Protein AF-A0A0S8K141-F1 (afdb_monomer_lite)

Sequence (303 aa):
MNRGFFNLSVWRGSRNHHPYNARVMEGNLSLVWFYTSQRPWNPYYDDPSLKARIEAALIFRCDIQNEDGRFSEYGTERWSLAPTAFATKFIGRALWLLNSDPEIEVLLQERFHQSMDEFQSPAGFFYEKGGPDWEYYLSTHHSDLQVAWHYAEGKEFHDEIIEKTKNWYDWFSYNAVKEPDNLCYYLNRAIETRQRKGFYLKNEAEDPASARWVPKAEFIPLVHAFEPSRQEMKRFQKQKYDAMGKSYPDVAPLQAGIFNAFSPYAFLHEGMEMWLPIEHRERSSNQPATLFEKRRLYSYQKR

pLDDT: mean 78.33, std 14.75, range [32.91, 97.19]

Secondary structure (DSSP, 8-state):
--TT---S-SSS-GGG--TT-TTGGGGHHHHHHHHH---TT-TTTT-HHHHHHHHHHHHHHHHTS-TTS--BSSSTT-B-HHHHHHHHHHHHHHHHHTT--HHHHHHHHHHHHHHHHHSB-TTS-B-BTTB--HHIIIIIIHHHHHHHHHHHTTSTTHHHHHHHHHHHHHHHHTTEEE-TTSS-EEE-GGG-SSS---EE-TT--SSTTTTS--GGGGT-GGGGGTS--HHHHHHHHHHHHHHHHHHTT-PPPP-TT-TTSS-THHHHTTTPPPEEEEPPP---S--PPPTTGGGGS-EEEE-

Structure (mmCIF, N/CA/C/O backbone):
data_AF-A0A0S8K141-F1
#
_entry.id   AF-A0A0S8K141-F1
#
loop_
_atom_site.group_PDB
_atom_site.id
_atom_site.type_symbol
_atom_site.label_atom_id
_atom_site.label_alt_id
_atom_site.label_comp_id
_atom_site.label_asym_id
_atom_site.label_entity_id
_atom_site.label_seq_id
_atom_site.pdbx_PDB_ins_code
_atom_site.Cartn_x
_atom_site.Cartn_y
_atom_site.Cartn_z
_atom_site.occupancy
_atom_site.B_iso_or_equiv
_atom_site.auth_seq_id
_atom_site.auth_comp_id
_atom_site.auth_asym_id
_atom_site.auth_atom_id
_atom_site.pdbx_PDB_model_num
ATOM 1 N N . MET A 1 1 ? -26.128 11.343 6.908 1.00 55.38 1 MET A N 1
ATOM 2 C CA . MET A 1 1 ? -25.211 12.139 7.761 1.00 55.38 1 MET A CA 1
ATOM 3 C C . MET A 1 1 ? -23.836 11.491 7.648 1.00 55.38 1 MET A C 1
ATOM 5 O O . MET A 1 1 ? -23.754 10.307 7.923 1.00 55.38 1 MET A O 1
ATOM 9 N N . ASN A 1 2 ? -22.784 12.202 7.225 1.00 81.88 2 ASN A N 1
ATOM 10 C CA . ASN A 1 2 ? -21.448 11.621 6.966 1.00 81.88 2 ASN A CA 1
ATOM 11 C C . ASN A 1 2 ? -20.620 11.451 8.258 1.00 81.88 2 ASN A C 1
ATOM 13 O O . ASN A 1 2 ? -19.478 11.904 8.333 1.00 81.88 2 ASN A O 1
ATOM 17 N N . ARG A 1 3 ? -21.213 10.887 9.319 1.00 88.06 3 ARG A N 1
ATOM 18 C CA . ARG A 1 3 ? -20.491 10.645 10.578 1.00 88.06 3 ARG A CA 1
ATOM 19 C C . ARG A 1 3 ? -19.326 9.694 10.294 1.00 88.06 3 ARG A C 1
ATOM 21 O O . ARG A 1 3 ? -19.513 8.709 9.599 1.00 88.06 3 ARG A O 1
ATOM 28 N N . GLY A 1 4 ? -18.139 10.010 10.811 1.00 89.81 4 GLY A N 1
ATOM 29 C CA . GLY A 1 4 ? -16.928 9.211 10.594 1.00 89.81 4 GLY A CA 1
ATOM 30 C C . GLY A 1 4 ? -16.113 9.597 9.359 1.00 89.81 4 GLY A C 1
ATOM 31 O O . GLY A 1 4 ? -14.906 9.378 9.354 1.00 89.81 4 GLY A O 1
ATOM 32 N N . PHE A 1 5 ? -16.715 10.248 8.358 1.00 94.19 5 PHE A N 1
ATOM 33 C CA . PHE A 1 5 ? -15.983 10.751 7.196 1.00 94.19 5 PHE A CA 1
ATOM 34 C C . PHE A 1 5 ? -15.045 11.902 7.575 1.00 94.19 5 PHE A C 1
ATOM 36 O O . PHE A 1 5 ? -15.454 12.864 8.235 1.00 94.19 5 PHE A O 1
ATOM 43 N N . PHE A 1 6 ? -13.803 11.862 7.092 1.00 91.19 6 PHE A N 1
ATOM 44 C CA . PHE A 1 6 ? -12.890 12.996 7.226 1.00 91.19 6 PHE A CA 1
ATOM 45 C C . PHE A 1 6 ? -13.235 14.060 6.192 1.00 91.19 6 PHE A C 1
ATOM 47 O O . PHE A 1 6 ? -12.815 14.001 5.044 1.00 91.19 6 PHE A O 1
ATOM 54 N N . ASN A 1 7 ? -14.006 15.058 6.612 1.00 88.50 7 ASN A N 1
ATOM 55 C CA . ASN A 1 7 ? -14.365 16.206 5.779 1.00 88.50 7 ASN A CA 1
ATOM 56 C C . ASN A 1 7 ? -13.295 17.315 5.767 1.00 88.50 7 ASN A C 1
ATOM 58 O O . ASN A 1 7 ? -13.461 18.308 5.059 1.00 88.50 7 ASN A O 1
ATOM 62 N N . LEU A 1 8 ? -12.212 17.158 6.535 1.00 87.19 8 LEU A N 1
ATOM 63 C CA . LEU A 1 8 ? -11.118 18.119 6.619 1.00 87.19 8 LEU A CA 1
ATOM 64 C C . LEU A 1 8 ? -9.966 17.722 5.689 1.00 87.19 8 LEU A C 1
ATOM 66 O O . LEU A 1 8 ? -9.352 16.669 5.842 1.00 87.19 8 LEU A O 1
ATOM 70 N N . SER A 1 9 ? -9.626 18.632 4.778 1.00 87.50 9 SER A N 1
ATOM 71 C CA . SER A 1 9 ? -8.589 18.469 3.756 1.00 87.50 9 SER A CA 1
ATOM 72 C C . SER A 1 9 ? -7.164 18.594 4.314 1.00 87.50 9 SER A C 1
ATOM 74 O O . SER A 1 9 ? -6.461 19.550 3.994 1.00 87.50 9 SER A O 1
ATOM 76 N N . VAL A 1 10 ? -6.731 17.636 5.144 1.00 84.44 10 VAL A N 1
ATOM 77 C CA . VAL A 1 10 ? -5.384 17.628 5.760 1.00 84.44 10 VAL A CA 1
ATOM 78 C C . VAL A 1 10 ? -4.353 16.865 4.921 1.00 84.44 10 VAL A C 1
ATOM 80 O O . VAL A 1 10 ? -3.338 17.444 4.558 1.00 84.44 10 VAL A O 1
ATOM 83 N N . TRP A 1 11 ? -4.616 15.599 4.581 1.00 81.00 11 TRP A N 1
ATOM 84 C CA . TRP A 1 11 ? -3.685 14.699 3.861 1.00 81.00 11 TRP A CA 1
ATOM 85 C C . TRP A 1 11 ? -3.946 14.636 2.342 1.00 81.00 11 TRP A C 1
ATOM 87 O O . TRP A 1 11 ? -3.067 14.323 1.544 1.00 81.00 11 TRP A O 1
ATOM 97 N N . ARG A 1 12 ? -5.161 14.973 1.897 1.00 84.88 12 ARG A N 1
ATOM 98 C CA . ARG A 1 12 ? -5.539 15.016 0.473 1.00 84.88 12 ARG A CA 1
ATOM 99 C C . ARG A 1 12 ? -6.158 16.354 0.131 1.00 84.88 12 ARG A C 1
ATOM 101 O O . ARG A 1 12 ? -6.791 16.963 0.982 1.00 84.88 12 ARG A O 1
ATOM 108 N N . GLY A 1 13 ? -6.019 16.787 -1.117 1.00 86.06 13 GLY A N 1
ATOM 109 C CA . GLY A 1 13 ? -6.635 18.028 -1.578 1.00 86.06 13 GLY A CA 1
ATOM 110 C C . GLY A 1 13 ? -8.165 17.987 -1.500 1.00 86.06 13 GLY A C 1
ATOM 111 O O . GLY A 1 13 ? -8.786 16.927 -1.639 1.00 86.06 13 GLY A O 1
ATOM 112 N N . SER A 1 14 ? -8.783 19.154 -1.333 1.00 87.50 14 SER A N 1
ATOM 113 C CA . SER A 1 14 ? -10.239 19.312 -1.194 1.00 87.50 14 SER A CA 1
ATOM 114 C C . SER A 1 14 ? -11.028 18.766 -2.387 1.00 87.50 14 SER A C 1
ATOM 116 O O . SER A 1 14 ? -12.112 18.224 -2.210 1.00 87.50 14 SER A O 1
ATOM 118 N N . ARG A 1 15 ? -10.452 18.807 -3.596 1.00 88.50 15 ARG A N 1
ATOM 119 C CA . ARG A 1 15 ? -11.045 18.221 -4.816 1.00 88.50 15 ARG A CA 1
ATOM 120 C C . ARG A 1 15 ? -11.233 16.702 -4.753 1.00 88.50 15 ARG A C 1
ATOM 122 O O . ARG A 1 15 ? -11.969 16.164 -5.563 1.00 88.50 15 ARG A O 1
ATOM 129 N N . ASN A 1 16 ? -10.558 16.022 -3.827 1.00 86.50 16 ASN A N 1
ATOM 130 C CA . ASN A 1 16 ? -10.669 14.578 -3.634 1.00 86.50 16 ASN A CA 1
ATOM 131 C C . ASN A 1 16 ? -11.547 14.215 -2.422 1.00 86.50 16 ASN A C 1
ATOM 133 O O . ASN A 1 16 ? -11.760 13.030 -2.173 1.00 86.50 16 ASN A O 1
ATOM 137 N N . HIS A 1 17 ? -12.041 15.204 -1.664 1.00 89.88 17 HIS A N 1
ATOM 138 C CA . HIS A 1 17 ? -12.801 15.010 -0.425 1.00 89.88 17 HIS A CA 1
ATOM 139 C C . HIS A 1 17 ? -14.279 14.742 -0.700 1.00 89.88 17 HIS A C 1
ATOM 141 O O . HIS A 1 17 ? -15.156 15.565 -0.436 1.00 89.88 17 HIS A O 1
ATOM 147 N N . HIS A 1 18 ? -14.548 13.550 -1.217 1.00 92.19 18 HIS A N 1
ATOM 148 C CA . HIS A 1 18 ? -15.898 13.064 -1.450 1.00 92.19 18 HIS A CA 1
ATOM 149 C C . HIS A 1 18 ? -16.192 11.840 -0.574 1.00 92.19 18 HIS A C 1
ATOM 151 O O . HIS A 1 18 ? -15.308 10.999 -0.428 1.00 92.19 18 HIS A O 1
ATOM 157 N N . PRO A 1 19 ? -17.418 11.689 -0.034 1.00 93.19 19 PRO A N 1
ATOM 158 C CA . PRO A 1 19 ? -17.779 10.534 0.794 1.00 93.19 19 PRO A CA 1
ATOM 159 C C . PRO A 1 19 ? -17.609 9.177 0.097 1.00 93.19 19 PRO A C 1
ATOM 161 O O . PRO A 1 19 ? -17.299 8.197 0.758 1.00 93.19 19 PRO A O 1
ATOM 164 N N . TYR A 1 20 ? -17.750 9.121 -1.232 1.00 92.25 20 TYR A N 1
ATOM 165 C CA . TYR A 1 20 ? -17.505 7.899 -2.008 1.00 92.25 20 TYR A CA 1
ATOM 166 C C . TYR A 1 20 ? -16.015 7.544 -2.139 1.00 92.25 20 TYR A C 1
ATOM 168 O O . TYR A 1 20 ? -15.692 6.459 -2.610 1.00 92.25 20 TYR A O 1
ATOM 176 N N . ASN A 1 21 ? -15.098 8.461 -1.806 1.00 93.38 21 ASN A N 1
ATOM 177 C CA . ASN A 1 21 ? -13.669 8.276 -2.019 1.00 93.38 21 ASN A CA 1
ATOM 178 C C . ASN A 1 21 ? -13.013 7.629 -0.793 1.00 93.38 21 ASN A C 1
ATOM 180 O O . ASN A 1 21 ? -12.589 8.309 0.148 1.00 93.38 21 ASN A O 1
ATOM 184 N N . ALA A 1 22 ? -12.846 6.310 -0.843 1.00 91.44 22 ALA A N 1
ATOM 185 C CA . ALA A 1 22 ? -12.254 5.531 0.241 1.00 91.44 22 ALA A CA 1
ATOM 186 C C . ALA A 1 22 ? -10.794 5.910 0.556 1.00 91.44 22 ALA A C 1
ATOM 188 O O . ALA A 1 22 ? -10.309 5.637 1.657 1.00 91.44 22 ALA A O 1
ATOM 189 N N . ARG A 1 23 ? -10.087 6.573 -0.372 1.00 90.56 23 ARG A N 1
ATOM 190 C CA . ARG A 1 23 ? -8.703 7.035 -0.178 1.00 90.56 23 ARG A CA 1
ATOM 191 C C . ARG A 1 23 ? -8.584 8.147 0.862 1.00 90.56 23 ARG A C 1
ATOM 193 O O . ARG A 1 23 ? -7.527 8.324 1.461 1.00 90.56 23 ARG A O 1
ATOM 200 N N . VAL A 1 24 ? -9.650 8.916 1.082 1.00 92.00 24 VAL A N 1
ATOM 201 C CA . VAL A 1 24 ? -9.688 9.953 2.128 1.00 92.00 24 VAL A CA 1
ATOM 202 C C . VAL A 1 24 ? -9.586 9.315 3.515 1.00 92.00 24 VAL A C 1
ATOM 204 O O . VAL A 1 24 ? -8.919 9.846 4.400 1.00 92.00 24 VAL A O 1
ATOM 207 N N . MET A 1 25 ? -10.163 8.123 3.674 1.00 92.44 25 MET A N 1
ATOM 208 C CA . MET A 1 25 ? -10.227 7.405 4.947 1.00 92.44 25 MET A CA 1
ATOM 209 C C . MET A 1 25 ? -8.901 6.752 5.363 1.00 92.44 25 MET A C 1
ATOM 211 O O . MET A 1 25 ? -8.792 6.262 6.483 1.00 92.44 25 MET A O 1
ATOM 215 N N . GLU A 1 26 ? -7.859 6.786 4.522 1.00 91.19 26 GLU A N 1
ATOM 216 C CA . GLU A 1 26 ? -6.502 6.336 4.884 1.00 91.19 26 GLU A CA 1
ATOM 217 C C . GLU A 1 26 ? -5.948 7.062 6.121 1.00 91.19 26 GLU A C 1
ATOM 219 O O . GLU A 1 26 ? -5.157 6.487 6.866 1.00 91.19 26 GLU A O 1
ATOM 224 N N . GLY A 1 27 ? -6.413 8.290 6.391 1.00 90.25 27 GLY A N 1
ATOM 225 C CA . GLY A 1 27 ? -6.059 9.049 7.595 1.00 90.25 27 GLY A CA 1
ATOM 226 C C . GLY A 1 27 ? -6.442 8.368 8.919 1.00 90.25 27 GLY A C 1
ATOM 227 O O . GLY A 1 27 ? -5.964 8.788 9.970 1.00 90.25 27 GLY A O 1
ATOM 228 N N . ASN A 1 28 ? -7.265 7.310 8.887 1.00 90.75 28 ASN A N 1
ATOM 229 C CA . ASN A 1 28 ? -7.678 6.559 10.071 1.00 90.75 28 ASN A CA 1
ATOM 230 C C . ASN A 1 28 ? -6.454 5.957 10.770 1.00 90.75 28 ASN A C 1
ATOM 232 O O . ASN A 1 28 ? -6.359 6.011 11.991 1.00 90.75 28 ASN A O 1
ATOM 236 N N . LEU A 1 29 ? -5.464 5.517 9.987 1.00 91.81 29 LEU A N 1
ATOM 237 C CA . LEU A 1 29 ? -4.213 4.997 10.516 1.00 91.81 29 LEU A CA 1
ATOM 238 C C . LEU A 1 29 ? -3.468 6.020 11.386 1.00 91.81 29 LEU A C 1
ATOM 240 O O . LEU A 1 29 ? -2.920 5.642 12.415 1.00 91.81 29 LEU A O 1
ATOM 244 N N . SE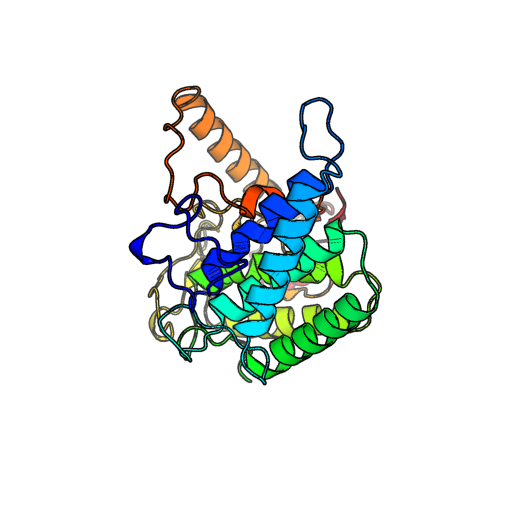R A 1 30 ? -3.465 7.303 11.013 1.00 92.94 30 SER A N 1
ATOM 245 C CA . SER A 1 30 ? -2.847 8.344 11.842 1.00 92.94 30 SER A CA 1
ATOM 246 C C . SER A 1 30 ? -3.547 8.454 13.196 1.00 92.94 30 SER A C 1
ATOM 248 O O . SER A 1 30 ? -2.881 8.529 14.223 1.00 92.94 30 SER A O 1
ATOM 250 N N . LEU A 1 31 ? -4.887 8.424 13.211 1.00 93.25 31 LEU A N 1
ATOM 251 C CA . LEU A 1 31 ? -5.665 8.460 14.453 1.00 93.25 31 LEU A CA 1
ATOM 252 C C . LEU A 1 31 ? -5.344 7.253 15.334 1.00 93.25 31 LEU A C 1
ATOM 254 O O . LEU A 1 31 ? -5.057 7.418 16.515 1.00 93.25 31 LEU A O 1
ATOM 258 N N . VAL A 1 32 ? -5.339 6.057 14.747 1.00 91.88 32 VAL A N 1
ATOM 259 C CA . VAL A 1 32 ? -5.011 4.820 15.459 1.00 91.88 32 VAL A CA 1
ATOM 260 C C . VAL A 1 32 ? -3.599 4.867 16.023 1.00 91.88 32 VAL A C 1
ATOM 262 O O . VAL A 1 32 ? -3.407 4.557 17.191 1.00 91.88 32 VAL A O 1
ATOM 265 N N . TRP A 1 33 ? -2.624 5.333 15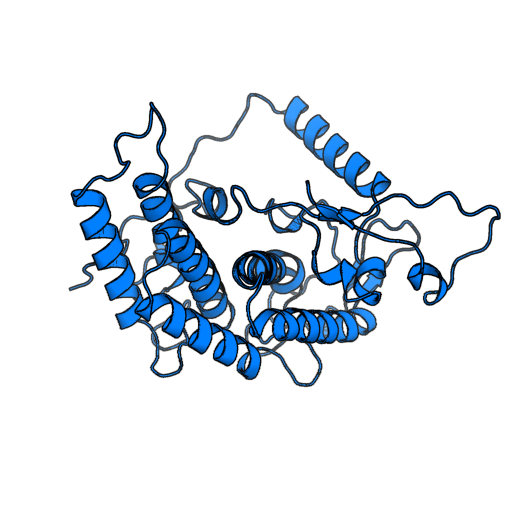.245 1.00 93.12 33 TRP A N 1
ATOM 266 C CA . TRP A 1 33 ? -1.252 5.449 15.717 1.00 93.12 33 TRP A CA 1
ATOM 267 C C . TRP A 1 33 ? -1.130 6.362 16.941 1.00 93.12 33 TRP A C 1
ATOM 269 O O . TRP A 1 33 ? -0.483 5.990 17.919 1.00 93.12 33 TRP A O 1
ATOM 279 N N . PHE A 1 34 ? -1.770 7.536 16.921 1.00 94.62 34 PHE A N 1
ATOM 280 C CA . PHE A 1 34 ? -1.773 8.444 18.073 1.00 94.62 34 PHE A CA 1
ATOM 281 C C . PHE A 1 34 ? -2.519 7.857 19.275 1.00 94.62 34 PHE A C 1
ATOM 283 O O . PHE A 1 34 ? -2.107 8.093 20.406 1.00 94.62 34 PHE A O 1
ATOM 290 N N . TYR A 1 35 ? -3.567 7.068 19.049 1.00 93.38 35 TYR A N 1
ATOM 291 C CA . TYR A 1 35 ? -4.287 6.383 20.119 1.00 93.38 35 TYR A CA 1
ATOM 292 C C . TYR A 1 35 ? -3.429 5.303 20.799 1.00 93.38 35 TYR A C 1
ATOM 294 O O . TYR A 1 35 ? -3.433 5.195 22.022 1.00 93.38 35 TYR A O 1
ATOM 302 N N . THR A 1 36 ? -2.642 4.540 20.034 1.00 90.25 36 THR A N 1
ATOM 303 C CA . THR A 1 36 ? -1.906 3.369 20.544 1.00 90.25 36 THR A CA 1
ATOM 304 C C . THR A 1 36 ? -0.459 3.664 20.952 1.00 90.25 36 THR A C 1
ATOM 306 O O . THR A 1 36 ? 0.165 2.865 21.646 1.00 90.25 36 THR A O 1
ATOM 309 N N . SER A 1 37 ? 0.117 4.795 20.535 1.00 92.00 37 SER A N 1
ATOM 310 C CA . SER A 1 37 ? 1.545 5.079 20.740 1.00 92.00 37 SER A CA 1
ATOM 311 C C . SER A 1 37 ? 1.836 5.773 22.068 1.00 92.00 37 SER A C 1
ATOM 313 O O . SER A 1 37 ? 1.746 6.998 22.179 1.00 92.00 37 SER A O 1
ATOM 315 N N . GLN A 1 38 ? 2.281 5.010 23.067 1.00 92.94 38 GLN A N 1
ATOM 316 C CA . GLN A 1 38 ? 2.683 5.560 24.363 1.00 92.94 38 GLN A CA 1
ATOM 317 C C . GLN A 1 38 ? 3.992 6.360 24.246 1.00 92.94 38 GLN A C 1
ATOM 319 O O . GLN A 1 38 ? 5.090 5.802 24.174 1.00 92.94 38 GLN A O 1
ATOM 324 N N . ARG A 1 39 ? 3.893 7.694 24.222 1.00 94.12 39 ARG A N 1
ATOM 325 C CA . ARG A 1 39 ? 5.040 8.617 24.162 1.00 94.12 39 ARG A CA 1
ATOM 326 C C . ARG A 1 39 ? 4.838 9.773 25.148 1.00 94.12 39 ARG A C 1
ATOM 328 O O . ARG A 1 39 ? 3.716 10.258 25.245 1.00 94.12 39 ARG A O 1
ATOM 335 N N . PRO A 1 40 ? 5.898 10.294 25.803 1.00 96.56 40 PRO A N 1
ATOM 336 C CA . PRO A 1 40 ? 5.767 11.400 26.763 1.00 96.56 40 PRO A CA 1
ATOM 337 C C . PRO A 1 40 ? 5.130 12.674 26.191 1.00 96.56 40 PRO A C 1
ATOM 339 O O . PRO A 1 40 ? 4.543 13.460 26.923 1.00 96.56 40 PRO A O 1
ATOM 342 N N . TRP A 1 41 ? 5.266 12.888 24.883 1.00 96.62 41 TRP A N 1
ATOM 343 C CA . TRP A 1 41 ? 4.750 14.055 24.171 1.00 96.62 41 TRP A CA 1
ATOM 344 C C . TRP A 1 41 ? 3.395 13.813 23.498 1.00 96.62 41 TRP A C 1
ATOM 346 O O . TRP A 1 41 ? 2.855 14.745 22.910 1.00 96.62 41 TRP A O 1
ATOM 356 N N . ASN A 1 42 ? 2.865 12.586 23.523 1.00 96.81 42 ASN A N 1
ATOM 357 C CA . ASN A 1 42 ? 1.619 12.242 22.848 1.00 96.81 42 ASN A CA 1
ATOM 358 C C . ASN A 1 42 ? 0.444 12.308 23.840 1.00 96.81 42 ASN A C 1
ATOM 360 O O . ASN A 1 42 ? 0.248 11.355 24.594 1.00 96.81 42 ASN A O 1
ATOM 364 N N . PRO A 1 43 ? -0.362 13.385 23.840 1.00 96.81 43 PRO A N 1
ATOM 365 C CA . PRO A 1 43 ? -1.489 13.514 24.761 1.00 96.81 43 PRO A CA 1
ATOM 366 C C . PRO A 1 43 ? -2.686 12.638 24.371 1.00 96.81 43 PRO A C 1
ATOM 368 O O . PRO A 1 43 ? -3.646 12.566 25.125 1.00 96.81 43 PRO A O 1
ATOM 371 N N . TYR A 1 44 ? -2.658 12.019 23.188 1.00 97.19 44 TYR A N 1
ATOM 372 C CA . TYR A 1 44 ? -3.778 11.261 22.635 1.00 97.19 44 TYR A CA 1
ATOM 373 C C . TYR A 1 44 ? -3.707 9.758 22.919 1.00 97.19 44 TYR A C 1
ATOM 375 O O . TYR A 1 44 ? -4.605 9.020 22.509 1.00 97.19 44 TYR A O 1
ATOM 383 N N . TYR A 1 45 ? -2.645 9.307 23.591 1.00 94.81 45 TYR A N 1
ATOM 384 C CA . TYR A 1 45 ? -2.508 7.915 23.992 1.00 94.81 45 TYR A CA 1
ATOM 385 C C . TYR A 1 45 ? -3.677 7.510 24.897 1.00 94.81 45 TYR A C 1
ATOM 387 O O . TYR A 1 45 ? -3.906 8.141 25.927 1.00 94.81 45 TYR A O 1
ATOM 395 N N . ASP A 1 46 ? -4.399 6.470 24.485 1.00 89.38 46 ASP A N 1
ATOM 396 C CA . ASP A 1 46 ? -5.608 5.956 25.136 1.00 89.38 46 ASP A CA 1
ATOM 397 C C . ASP A 1 46 ? -6.718 7.006 25.380 1.00 89.38 46 ASP A C 1
ATOM 399 O O . ASP A 1 46 ? -7.532 6.885 26.295 1.00 89.38 46 ASP A O 1
ATOM 403 N N . ASP A 1 47 ? -6.786 8.060 24.553 1.00 95.19 47 ASP A N 1
ATOM 404 C CA . ASP A 1 47 ? -7.816 9.096 24.689 1.00 95.19 47 ASP A CA 1
ATOM 405 C C . ASP A 1 47 ? -9.212 8.579 24.254 1.00 95.19 47 ASP A C 1
ATOM 407 O O . ASP A 1 47 ? -9.400 8.196 23.089 1.00 95.19 47 ASP A O 1
ATOM 411 N N . PRO A 1 48 ? -10.241 8.619 25.129 1.00 89.56 48 PRO A N 1
ATOM 412 C CA . PRO A 1 48 ? -11.578 8.115 24.800 1.00 89.56 48 PRO A CA 1
ATOM 413 C C . PRO A 1 48 ? -12.270 8.876 23.662 1.00 89.56 48 PRO A C 1
ATOM 415 O O . PRO A 1 48 ? -13.066 8.300 22.915 1.00 89.56 48 PRO A O 1
ATOM 418 N N . SER A 1 49 ? -11.977 10.171 23.502 1.00 94.25 49 SER A N 1
ATOM 419 C CA . SER A 1 49 ? -12.565 10.976 22.427 1.00 94.25 49 SER A CA 1
ATOM 420 C C . SER A 1 49 ? -11.973 10.599 21.071 1.00 94.25 49 SER A C 1
ATOM 422 O O . SER A 1 49 ? -12.683 10.605 20.061 1.00 94.25 49 SER A O 1
ATOM 424 N N . LEU A 1 50 ? -10.684 10.258 21.032 1.00 92.56 50 LEU A N 1
ATOM 425 C CA . LEU A 1 50 ? -10.013 9.737 19.852 1.00 92.56 50 LEU A CA 1
ATOM 426 C C . LEU A 1 50 ? -10.519 8.336 19.504 1.00 92.56 50 LEU A C 1
ATOM 428 O O . LEU A 1 50 ? -10.843 8.100 18.339 1.00 92.56 50 LEU A O 1
ATOM 432 N N . LYS A 1 51 ? -10.697 7.456 20.497 1.00 86.75 51 LYS A N 1
ATOM 433 C CA . LYS A 1 51 ? -11.305 6.131 20.297 1.00 86.75 51 LYS A CA 1
ATOM 434 C C . LYS A 1 51 ? -12.669 6.222 19.606 1.00 86.75 51 LYS A C 1
ATOM 436 O O . LYS A 1 51 ? -12.864 5.621 18.552 1.00 86.75 51 LYS A O 1
ATOM 441 N N . ALA A 1 52 ? -13.571 7.068 20.109 1.00 86.38 52 ALA A N 1
ATOM 442 C CA . ALA A 1 52 ? -14.899 7.257 19.515 1.00 86.38 52 ALA A CA 1
ATOM 443 C C . ALA A 1 52 ? -14.854 7.773 18.058 1.00 86.38 52 ALA A C 1
ATOM 445 O O . ALA A 1 52 ? -15.756 7.508 17.257 1.00 86.38 52 ALA A O 1
ATOM 446 N N . ARG A 1 53 ? -13.809 8.529 17.689 1.00 92.62 53 ARG A N 1
ATOM 447 C CA . ARG A 1 53 ? -13.590 9.000 16.309 1.00 92.62 53 ARG A CA 1
ATOM 448 C C . ARG A 1 53 ? -13.051 7.894 15.409 1.00 92.62 53 ARG A C 1
ATOM 450 O O . ARG A 1 53 ? -13.473 7.822 14.256 1.00 92.62 53 ARG A O 1
ATOM 457 N N . ILE A 1 54 ? -12.151 7.056 15.923 1.00 88.88 54 ILE A N 1
ATOM 458 C CA . ILE A 1 54 ? -11.636 5.874 15.221 1.00 88.88 54 ILE A CA 1
ATOM 459 C C . ILE A 1 54 ? -12.792 4.926 14.902 1.00 88.88 54 ILE A C 1
ATOM 461 O O . ILE A 1 54 ? -12.974 4.586 13.736 1.00 88.88 54 ILE A O 1
ATOM 465 N N . GLU A 1 55 ? -13.618 4.586 15.895 1.00 83.81 55 GLU A N 1
ATOM 466 C CA . GLU A 1 55 ? -14.797 3.725 15.728 1.00 83.81 55 GLU A CA 1
ATOM 467 C C . GLU A 1 55 ? -15.748 4.279 14.661 1.00 83.81 55 GLU A C 1
ATOM 469 O O . GLU A 1 55 ? -16.107 3.580 13.717 1.00 83.81 55 GLU A O 1
ATOM 474 N N . ALA A 1 56 ? -16.090 5.570 14.738 1.00 88.81 56 ALA A N 1
ATOM 475 C CA . ALA A 1 56 ? -16.946 6.206 13.738 1.00 88.81 56 ALA A CA 1
ATOM 476 C C . ALA A 1 56 ? -16.344 6.157 12.322 1.00 88.81 56 ALA A C 1
ATOM 478 O O . ALA A 1 56 ? -17.072 5.948 11.354 1.00 88.81 56 ALA A O 1
ATOM 479 N N . ALA A 1 57 ? -15.032 6.361 12.185 1.00 90.50 57 ALA A N 1
ATOM 480 C CA . ALA A 1 57 ? -14.347 6.320 10.897 1.00 90.50 57 ALA A CA 1
ATOM 481 C C . ALA A 1 57 ? -14.242 4.898 10.321 1.00 90.50 57 ALA A C 1
ATOM 483 O O . ALA A 1 57 ? -14.303 4.745 9.101 1.00 90.50 57 ALA A O 1
ATOM 484 N N . LEU A 1 58 ? -14.101 3.874 11.169 1.00 84.25 58 LEU A N 1
ATOM 485 C CA . LEU A 1 58 ? -14.140 2.469 10.754 1.00 84.25 58 LEU A CA 1
ATOM 486 C C . LEU A 1 58 ? -15.548 2.069 10.299 1.00 84.25 58 LEU A C 1
ATOM 488 O O . LEU A 1 58 ? -15.678 1.533 9.204 1.00 84.25 58 LEU A O 1
ATOM 492 N N . ILE A 1 59 ? -16.591 2.430 11.059 1.00 82.25 59 ILE A N 1
ATOM 493 C CA . ILE A 1 59 ? -17.999 2.202 10.677 1.00 82.25 59 ILE A CA 1
ATOM 494 C C . ILE A 1 59 ? -18.299 2.842 9.320 1.00 82.25 59 ILE A C 1
ATOM 496 O O . ILE A 1 59 ? -18.754 2.160 8.409 1.00 82.25 59 ILE A O 1
ATOM 500 N N . PHE A 1 60 ? -17.952 4.123 9.142 1.00 89.56 60 PHE A N 1
ATOM 501 C CA . PHE A 1 60 ? -18.142 4.806 7.860 1.00 89.56 60 PHE A CA 1
ATOM 502 C C . PHE A 1 60 ? -17.461 4.064 6.706 1.00 89.56 60 PHE A C 1
ATOM 504 O O . PHE A 1 60 ? -17.980 4.021 5.595 1.00 89.56 60 PHE A O 1
ATOM 511 N N . ARG A 1 61 ? -16.279 3.494 6.953 1.00 86.06 61 ARG A N 1
ATOM 512 C CA . ARG A 1 61 ? -15.539 2.753 5.936 1.00 86.06 61 ARG A CA 1
ATOM 513 C C . ARG A 1 61 ? -16.234 1.445 5.568 1.00 86.06 61 ARG A C 1
ATOM 515 O O . ARG A 1 61 ? -16.264 1.125 4.386 1.00 86.06 61 ARG A O 1
ATOM 522 N N . CYS A 1 62 ? -16.802 0.735 6.539 1.00 82.25 62 CYS A N 1
ATOM 523 C CA . CYS A 1 62 ? -17.638 -0.436 6.280 1.00 82.25 62 CYS A CA 1
ATOM 524 C C . CYS A 1 62 ? -18.883 -0.057 5.463 1.00 82.25 62 CYS A C 1
ATOM 526 O O . CYS A 1 62 ? -19.186 -0.730 4.486 1.00 82.25 62 CYS A O 1
ATOM 528 N N . ASP A 1 63 ? -19.535 1.063 5.785 1.00 86.06 63 ASP A N 1
ATOM 529 C CA . ASP A 1 63 ? -20.757 1.512 5.099 1.00 86.06 63 ASP A CA 1
ATOM 530 C C . ASP A 1 63 ? -20.541 1.881 3.618 1.00 86.06 63 ASP A C 1
ATOM 532 O O . ASP A 1 63 ? -21.473 1.808 2.819 1.00 86.06 63 ASP A O 1
ATOM 536 N N . ILE A 1 64 ? -19.333 2.316 3.236 1.00 88.94 64 ILE A N 1
ATOM 537 C CA . ILE A 1 64 ? -19.000 2.661 1.839 1.00 88.94 64 ILE A CA 1
ATOM 538 C C . ILE A 1 64 ? -18.362 1.503 1.060 1.00 88.94 64 ILE A C 1
ATOM 540 O O . ILE A 1 64 ? -18.008 1.680 -0.111 1.00 88.94 64 ILE A O 1
ATOM 544 N N . GLN A 1 65 ? -18.142 0.359 1.710 1.00 86.44 65 GLN A N 1
ATOM 545 C CA . GLN A 1 65 ? -17.641 -0.843 1.060 1.00 86.44 65 GLN A CA 1
ATOM 546 C C . GLN A 1 65 ? -18.776 -1.487 0.256 1.00 86.44 65 GLN A C 1
ATOM 548 O O . GLN A 1 65 ? -19.895 -1.614 0.745 1.00 86.44 65 GLN A O 1
ATOM 553 N N . ASN A 1 66 ? -18.496 -1.899 -0.981 1.00 88.12 66 ASN A N 1
ATOM 554 C CA . ASN A 1 66 ? -19.452 -2.683 -1.759 1.00 88.12 66 ASN A CA 1
ATOM 555 C C . ASN A 1 66 ? -19.654 -4.079 -1.139 1.00 88.12 66 ASN A C 1
ATOM 557 O O . ASN A 1 66 ? -18.779 -4.567 -0.425 1.00 88.12 66 ASN A O 1
ATOM 561 N N . GLU A 1 67 ? -20.750 -4.767 -1.467 1.00 80.88 67 GLU A N 1
ATOM 562 C CA . GLU A 1 67 ? -21.043 -6.116 -0.943 1.00 80.88 67 GLU A CA 1
ATOM 563 C C . GLU A 1 67 ? -19.912 -7.128 -1.215 1.00 80.88 67 GLU A C 1
ATOM 565 O O . GLU A 1 67 ? -19.635 -7.999 -0.393 1.00 80.88 67 GLU A O 1
ATOM 570 N N . ASP A 1 68 ? -19.201 -6.965 -2.333 1.00 77.44 68 ASP A N 1
ATOM 571 C CA . ASP A 1 68 ? -18.045 -7.782 -2.728 1.00 77.44 68 ASP A CA 1
ATOM 572 C C . ASP A 1 68 ? -16.688 -7.252 -2.222 1.00 77.44 68 ASP A C 1
ATOM 574 O O . ASP A 1 68 ? -15.631 -7.655 -2.701 1.00 77.44 68 ASP A O 1
ATOM 578 N N . GLY A 1 69 ? -16.693 -6.315 -1.273 1.00 77.31 69 GLY A N 1
ATOM 579 C CA . GLY A 1 69 ? -15.486 -5.810 -0.623 1.00 77.31 69 GLY A CA 1
ATOM 580 C C . GLY A 1 69 ? -14.780 -4.654 -1.341 1.00 77.31 69 GLY A C 1
ATOM 581 O O . GLY A 1 69 ? -13.849 -4.068 -0.773 1.00 77.31 69 GLY A O 1
ATOM 582 N N . ARG A 1 70 ? -15.210 -4.284 -2.554 1.00 85.25 70 ARG A N 1
ATOM 583 C CA . ARG A 1 70 ? -14.565 -3.233 -3.358 1.00 85.25 70 ARG A CA 1
ATOM 584 C C . ARG A 1 70 ? -14.848 -1.824 -2.846 1.00 85.25 70 ARG A C 1
ATOM 586 O O . ARG A 1 70 ? -15.906 -1.530 -2.295 1.00 85.25 70 ARG A O 1
ATOM 593 N N . PHE A 1 71 ? -13.901 -0.922 -3.101 1.00 88.56 71 PHE A N 1
ATOM 594 C CA . PHE A 1 71 ? -14.000 0.491 -2.742 1.00 88.56 71 PHE A CA 1
ATOM 595 C C . PHE A 1 71 ? -13.939 1.414 -3.959 1.00 88.56 71 PHE A C 1
ATOM 597 O O . PHE A 1 71 ? -13.317 1.104 -4.976 1.00 88.56 71 PHE A O 1
ATOM 604 N N . SER A 1 72 ? -14.583 2.574 -3.836 1.00 91.31 72 SER A N 1
ATOM 605 C CA . SER A 1 72 ? -14.603 3.622 -4.858 1.00 91.31 72 SER A CA 1
ATOM 606 C C . SER A 1 72 ? -13.559 4.717 -4.593 1.00 91.31 72 SER A C 1
ATOM 608 O O . SER A 1 72 ? -13.235 5.039 -3.449 1.00 91.31 72 SER A O 1
ATOM 610 N N . GLU A 1 73 ? -13.045 5.324 -5.668 1.00 90.38 73 GLU A N 1
ATOM 611 C CA . GLU A 1 73 ? -12.206 6.542 -5.622 1.00 90.38 73 GLU A CA 1
ATOM 612 C C . GLU A 1 73 ? -12.755 7.638 -6.545 1.00 90.38 73 GLU A C 1
ATOM 614 O O . GLU A 1 73 ? -12.855 8.794 -6.142 1.00 90.38 73 GLU A O 1
ATOM 619 N N . TYR A 1 74 ? -13.124 7.280 -7.780 1.00 89.06 74 TYR A N 1
ATOM 620 C CA . TYR A 1 74 ? -13.394 8.235 -8.869 1.00 89.06 74 TYR A CA 1
ATOM 621 C C . TYR A 1 74 ? -14.878 8.558 -9.095 1.00 89.06 74 TYR A C 1
ATOM 623 O O . TYR A 1 74 ? -15.240 9.179 -10.099 1.00 89.06 74 TYR A O 1
ATOM 631 N N . GLY A 1 75 ? -15.746 8.097 -8.203 1.00 90.88 75 GLY A N 1
ATOM 632 C CA . GLY A 1 75 ? -17.189 8.310 -8.241 1.00 90.88 75 GLY A CA 1
ATOM 633 C C . GLY A 1 75 ? -17.918 7.226 -7.461 1.00 90.88 75 GLY A C 1
ATOM 634 O O . GLY A 1 75 ? -17.331 6.193 -7.152 1.00 90.88 75 GLY A O 1
ATOM 635 N N . THR A 1 76 ? -19.192 7.462 -7.160 1.00 90.94 76 THR A N 1
ATOM 636 C CA . THR A 1 76 ? -20.073 6.448 -6.570 1.00 90.94 76 THR A CA 1
ATOM 637 C C . THR A 1 76 ? -20.084 5.196 -7.444 1.00 90.94 76 THR A C 1
ATOM 639 O O . THR A 1 76 ? -20.233 5.305 -8.661 1.00 90.94 76 THR A O 1
ATOM 642 N N . GLU A 1 77 ? -19.874 4.037 -6.819 1.00 89.19 77 GLU A N 1
ATOM 643 C CA . GLU A 1 77 ? -19.855 2.718 -7.467 1.00 89.19 77 GLU A CA 1
ATOM 644 C C . GLU A 1 77 ? -18.820 2.560 -8.596 1.00 89.19 77 GLU A C 1
ATOM 646 O O . GLU A 1 77 ? -18.918 1.686 -9.457 1.00 89.19 77 GLU A O 1
ATOM 651 N N . ARG A 1 78 ? -17.772 3.393 -8.589 1.00 88.31 78 ARG A N 1
ATOM 652 C CA . ARG A 1 78 ? -16.620 3.269 -9.489 1.00 88.31 78 ARG A CA 1
ATOM 653 C C . ARG A 1 78 ? -15.484 2.557 -8.782 1.00 88.31 78 ARG A C 1
ATOM 655 O O . ARG A 1 78 ? -14.524 3.178 -8.318 1.00 88.31 78 ARG A O 1
ATOM 662 N N . TRP A 1 79 ? -15.629 1.243 -8.728 1.00 86.56 79 TRP A N 1
ATOM 663 C CA . TRP A 1 79 ? -14.696 0.323 -8.096 1.00 86.56 79 TRP A CA 1
ATOM 664 C C . TRP A 1 79 ? -13.362 0.256 -8.843 1.00 86.56 79 TRP A C 1
ATOM 666 O O . TRP A 1 79 ? -13.333 0.171 -10.073 1.00 86.56 79 TRP A O 1
ATOM 676 N N . SER A 1 80 ? -12.250 0.257 -8.111 1.00 80.31 80 SER A N 1
ATOM 677 C CA . SER A 1 80 ? -10.926 0.012 -8.691 1.00 80.31 80 SER A CA 1
ATOM 678 C C . SER A 1 80 ? -9.970 -0.650 -7.698 1.00 80.31 80 SER A C 1
ATOM 680 O O . SER A 1 80 ? -10.211 -0.672 -6.486 1.00 80.31 80 SER A O 1
ATOM 682 N N . LEU A 1 81 ? -8.880 -1.211 -8.228 1.00 78.38 81 LEU A N 1
ATOM 683 C CA . LEU A 1 81 ? -7.849 -1.876 -7.438 1.00 78.38 81 LEU A CA 1
ATOM 684 C C . LEU A 1 81 ? -7.232 -0.922 -6.424 1.00 78.38 81 LEU A C 1
ATOM 686 O O . LEU A 1 81 ? -7.253 -1.238 -5.240 1.00 78.38 81 LEU A O 1
ATOM 690 N N . ALA A 1 82 ? -6.762 0.253 -6.856 1.00 82.19 82 ALA A N 1
ATOM 691 C CA . ALA A 1 82 ? -6.130 1.215 -5.958 1.00 82.19 82 ALA A CA 1
ATOM 692 C C . ALA A 1 82 ? -6.912 1.447 -4.640 1.00 82.19 82 ALA A C 1
ATOM 694 O O . ALA A 1 82 ? -6.396 1.068 -3.588 1.00 82.19 82 ALA A O 1
ATOM 695 N N . PRO A 1 83 ? -8.140 2.003 -4.615 1.00 85.44 83 PRO A N 1
ATOM 696 C CA . PRO A 1 83 ? -8.876 2.223 -3.368 1.00 85.44 83 PRO A CA 1
ATOM 697 C C . PRO A 1 83 ? -9.135 0.948 -2.566 1.00 85.44 83 PRO A C 1
ATOM 699 O O . PRO A 1 83 ? -9.183 1.030 -1.340 1.00 85.44 83 PRO A O 1
ATOM 702 N N . THR A 1 84 ? -9.245 -0.211 -3.216 1.00 82.31 84 THR A N 1
ATOM 703 C CA . THR A 1 84 ? -9.482 -1.495 -2.542 1.00 82.31 84 THR A CA 1
ATOM 704 C C . THR A 1 84 ? -8.220 -2.031 -1.860 1.00 82.31 84 THR A C 1
ATOM 706 O O . THR A 1 84 ? -8.239 -2.346 -0.668 1.00 82.31 84 THR A O 1
ATOM 709 N N . ALA A 1 85 ? -7.089 -2.054 -2.566 1.00 78.94 85 ALA A N 1
ATOM 710 C CA . ALA A 1 85 ? -5.795 -2.460 -2.023 1.00 78.94 85 ALA A CA 1
ATOM 711 C C . ALA A 1 85 ? -5.327 -1.504 -0.917 1.00 78.94 85 ALA A C 1
ATOM 713 O O . ALA A 1 85 ? -4.931 -1.937 0.166 1.00 78.94 85 ALA A O 1
ATOM 714 N N . PHE A 1 86 ? -5.479 -0.192 -1.133 1.00 83.50 86 PHE A N 1
ATOM 715 C CA . PHE A 1 86 ? -5.192 0.807 -0.109 1.00 83.50 86 PHE A CA 1
ATOM 716 C C . PHE A 1 86 ? -6.090 0.651 1.113 1.00 83.50 86 PHE A C 1
ATOM 718 O O . PHE A 1 86 ? -5.614 0.781 2.241 1.00 83.50 86 PHE A O 1
ATOM 725 N N . ALA A 1 87 ? -7.377 0.354 0.927 1.00 80.81 87 ALA A N 1
ATOM 726 C CA . ALA A 1 87 ? -8.241 0.087 2.062 1.00 80.81 87 ALA A CA 1
ATOM 727 C C . ALA A 1 87 ? -7.761 -1.102 2.879 1.00 80.81 87 ALA A C 1
ATOM 729 O O . ALA A 1 87 ? -7.519 -0.938 4.074 1.00 80.81 87 ALA A O 1
ATOM 730 N N . THR A 1 88 ? -7.509 -2.227 2.222 1.00 77.06 88 THR A N 1
ATOM 731 C CA . THR A 1 88 ? -7.016 -3.452 2.858 1.00 77.06 88 THR A CA 1
ATOM 732 C C . THR A 1 88 ? -5.722 -3.199 3.632 1.00 77.06 88 THR A C 1
ATOM 734 O O . THR A 1 88 ? -5.648 -3.492 4.824 1.00 77.06 88 THR A O 1
ATOM 737 N N . LYS A 1 89 ? -4.732 -2.545 3.010 1.00 81.31 89 LYS A N 1
ATOM 738 C CA . LYS A 1 89 ? -3.451 -2.220 3.650 1.00 81.31 89 LYS A CA 1
ATOM 739 C C . LYS A 1 89 ? -3.614 -1.338 4.894 1.00 81.31 89 LYS A C 1
ATOM 741 O O . LYS A 1 89 ? -3.058 -1.638 5.950 1.00 81.31 89 LYS A O 1
ATOM 746 N N . PHE A 1 90 ? -4.319 -0.213 4.767 1.00 86.62 90 PHE A N 1
ATOM 747 C CA . PHE A 1 90 ? -4.419 0.763 5.855 1.00 86.62 90 PHE A CA 1
ATOM 748 C C . PHE A 1 90 ? -5.315 0.262 6.994 1.00 86.62 90 PHE A C 1
ATOM 750 O O . PHE A 1 90 ? -5.014 0.544 8.151 1.00 86.62 90 PHE A O 1
ATOM 757 N N . ILE A 1 91 ? -6.378 -0.493 6.681 1.00 80.81 91 ILE A N 1
ATOM 758 C CA . ILE A 1 91 ? -7.209 -1.174 7.684 1.00 80.81 91 ILE A CA 1
ATOM 759 C C . ILE A 1 91 ? -6.368 -2.231 8.400 1.00 80.81 91 ILE A C 1
ATOM 761 O O . ILE A 1 91 ? -6.239 -2.162 9.615 1.00 80.81 91 ILE A O 1
ATOM 765 N N . GLY A 1 92 ? -5.707 -3.130 7.664 1.00 77.12 92 GLY A N 1
ATOM 766 C CA . GLY A 1 92 ? -4.869 -4.181 8.249 1.00 77.12 92 GLY A CA 1
ATOM 767 C C . GLY A 1 92 ? -3.825 -3.633 9.218 1.00 77.12 92 GLY A C 1
ATOM 768 O O . GLY A 1 92 ? -3.690 -4.117 10.341 1.00 77.12 92 GLY A O 1
ATOM 769 N N . ARG A 1 93 ? -3.147 -2.544 8.837 1.00 84.25 93 ARG A N 1
ATOM 770 C CA . ARG A 1 93 ? -2.178 -1.891 9.721 1.00 84.25 93 ARG A CA 1
ATOM 771 C C . ARG A 1 93 ? -2.817 -1.251 10.955 1.00 84.25 93 ARG A C 1
ATOM 773 O O . ARG A 1 93 ? -2.259 -1.366 12.043 1.00 84.25 93 ARG A O 1
ATOM 780 N N . ALA A 1 94 ? -3.941 -0.556 10.793 1.00 84.81 94 ALA A N 1
ATOM 781 C CA . ALA A 1 94 ? -4.658 0.050 11.911 1.00 84.81 94 ALA A CA 1
ATOM 782 C C . ALA A 1 94 ? -5.081 -1.013 12.939 1.00 84.81 94 ALA A C 1
ATOM 784 O O . ALA A 1 94 ? -4.869 -0.854 14.135 1.00 84.81 94 ALA A O 1
ATOM 785 N N . LEU A 1 95 ? -5.605 -2.139 12.473 1.00 76.56 95 LEU A N 1
ATOM 786 C CA . LEU A 1 95 ? -6.090 -3.209 13.342 1.00 76.56 95 LEU A CA 1
ATOM 787 C C . LEU A 1 95 ? -4.956 -3.926 14.071 1.00 76.56 95 LEU A C 1
ATOM 789 O O . LEU A 1 95 ? -5.067 -4.185 15.266 1.00 76.56 95 LEU A O 1
ATOM 793 N N . TRP A 1 96 ? -3.831 -4.144 13.386 1.00 78.06 96 TRP A N 1
ATOM 794 C CA . TRP A 1 96 ? -2.614 -4.645 14.020 1.00 78.06 96 TRP A CA 1
ATOM 795 C C . TRP A 1 96 ? -2.156 -3.744 15.179 1.00 78.06 96 TRP A C 1
ATOM 797 O O . TRP A 1 96 ? -1.807 -4.243 16.244 1.00 78.06 96 TRP A O 1
ATOM 807 N N . LEU A 1 97 ? -2.203 -2.414 15.010 1.00 83.00 97 LEU A N 1
ATOM 808 C CA . LEU A 1 97 ? -1.843 -1.466 16.075 1.00 83.00 97 LEU A CA 1
ATOM 809 C C . LEU A 1 97 ? -2.809 -1.514 17.266 1.00 83.00 97 LEU A C 1
ATOM 811 O O . LEU A 1 97 ? -2.382 -1.308 18.399 1.00 83.00 97 LEU A O 1
ATOM 815 N N . LEU A 1 98 ? -4.089 -1.801 17.024 1.00 78.88 98 LEU A N 1
ATOM 816 C CA . LEU A 1 98 ? -5.109 -1.933 18.067 1.00 78.88 98 LEU A CA 1
ATOM 817 C C . LEU A 1 98 ? -5.001 -3.249 18.864 1.00 78.88 98 LEU A C 1
ATOM 819 O O . LEU A 1 98 ? -5.787 -3.445 19.787 1.00 78.88 98 LEU A O 1
ATOM 823 N N . ASN A 1 99 ? -4.024 -4.116 18.555 1.00 70.00 99 ASN A N 1
ATOM 824 C CA . ASN A 1 99 ? -3.805 -5.415 19.203 1.00 70.00 99 ASN A CA 1
ATOM 825 C C . ASN A 1 99 ? -5.040 -6.345 19.121 1.00 70.00 99 ASN A C 1
ATOM 827 O O . ASN A 1 99 ? -5.445 -6.953 20.107 1.00 70.00 99 ASN A O 1
ATOM 831 N N . SER A 1 100 ? -5.606 -6.376 17.908 1.00 63.94 100 SER A N 1
ATOM 832 C CA . SER A 1 100 ? -6.636 -7.231 17.297 1.00 63.94 100 SER A CA 1
ATOM 833 C C . SER A 1 100 ? -7.784 -7.806 18.141 1.00 63.94 100 SER A C 1
ATOM 835 O O . SER A 1 100 ? -7.637 -8.730 18.939 1.00 63.94 100 SER A O 1
ATOM 837 N N . ASP A 1 101 ? -8.973 -7.335 17.769 1.00 60.31 101 ASP A N 1
ATOM 838 C CA . ASP A 1 101 ? -10.291 -7.947 17.940 1.00 60.31 101 ASP A CA 1
ATOM 839 C C . ASP A 1 101 ? -10.462 -9.181 17.006 1.00 60.31 101 ASP A C 1
ATOM 841 O O . ASP A 1 101 ? -10.111 -9.089 15.822 1.00 60.31 101 ASP A O 1
ATOM 845 N N . PRO A 1 102 ? -10.991 -10.328 17.485 1.00 70.12 102 PRO A N 1
ATOM 846 C CA . PRO A 1 102 ? -11.190 -11.533 16.672 1.00 70.12 102 PRO A CA 1
ATOM 847 C C . PRO A 1 102 ? -12.138 -11.395 15.467 1.00 70.12 102 PRO A C 1
ATOM 849 O O . PRO A 1 102 ? -11.896 -12.032 14.445 1.00 70.12 102 PRO A O 1
ATOM 852 N N . GLU A 1 103 ? -13.205 -10.596 15.543 1.00 62.28 103 GLU A N 1
ATOM 853 C CA . GLU A 1 103 ? -14.175 -10.455 14.435 1.00 62.28 103 GLU A CA 1
ATOM 854 C C . GLU A 1 103 ? -13.547 -9.725 13.246 1.00 62.28 103 GLU A C 1
ATOM 856 O O . GLU A 1 103 ? -13.749 -10.042 12.073 1.00 62.28 103 GLU A O 1
ATOM 861 N N . ILE A 1 104 ? -12.712 -8.753 13.576 1.00 60.72 104 ILE A N 1
ATOM 862 C CA . ILE A 1 104 ? -11.960 -7.948 12.634 1.00 60.72 104 ILE A CA 1
ATOM 863 C C . ILE A 1 104 ? -10.860 -8.759 11.933 1.00 60.72 104 ILE A C 1
ATOM 865 O O . ILE A 1 104 ? -10.596 -8.550 10.747 1.00 60.72 104 ILE A O 1
ATOM 869 N N . GLU A 1 105 ? -10.221 -9.680 12.653 1.00 69.44 105 GLU A N 1
ATOM 870 C CA . GLU A 1 105 ? -9.239 -10.612 12.091 1.00 69.44 105 GLU A CA 1
ATOM 871 C C . GLU A 1 105 ? -9.879 -11.497 11.008 1.00 69.44 105 GLU A C 1
ATOM 873 O O . GLU A 1 105 ? -9.301 -11.652 9.934 1.00 69.44 105 GLU A O 1
ATOM 878 N N . VAL A 1 106 ? -11.100 -11.994 11.239 1.00 71.81 106 VAL A N 1
ATOM 879 C CA . VAL A 1 106 ? -11.857 -12.775 10.242 1.00 71.81 106 VAL A CA 1
ATOM 880 C C . VAL A 1 106 ? -12.142 -11.940 8.992 1.00 71.81 106 VAL A C 1
ATOM 882 O O . VAL A 1 106 ? -11.850 -12.374 7.879 1.00 71.81 106 VAL A O 1
ATOM 885 N N . LEU A 1 107 ? -12.631 -10.708 9.158 1.00 64.75 107 LEU A N 1
ATOM 886 C CA . LEU A 1 107 ? -12.912 -9.817 8.027 1.00 64.75 107 LEU A CA 1
ATOM 887 C C . LEU A 1 107 ? -11.652 -9.483 7.215 1.00 64.75 107 LEU A C 1
ATOM 889 O O . LEU A 1 107 ? -11.706 -9.409 5.986 1.00 64.75 107 LEU A O 1
ATOM 893 N N . LEU A 1 108 ? -10.509 -9.279 7.877 1.00 67.81 108 LEU A N 1
ATOM 894 C CA . LEU A 1 108 ? -9.235 -9.061 7.193 1.00 67.81 108 LEU A CA 1
ATOM 895 C C . LEU A 1 108 ? -8.817 -10.274 6.359 1.00 67.81 108 LEU A C 1
ATOM 897 O O . LEU A 1 108 ? -8.356 -10.085 5.235 1.00 67.81 108 LEU A O 1
ATOM 901 N N . GLN A 1 109 ? -8.991 -11.487 6.882 1.00 72.81 109 GLN A N 1
ATOM 902 C CA . GLN A 1 109 ? -8.684 -12.725 6.164 1.00 72.81 109 GLN A CA 1
ATOM 903 C C . GLN A 1 109 ? -9.596 -12.905 4.945 1.00 72.81 109 GLN A C 1
ATOM 905 O O . GLN A 1 109 ? -9.101 -13.097 3.836 1.00 72.81 109 GLN A O 1
ATOM 910 N N . GLU A 1 110 ? -10.911 -12.737 5.102 1.00 71.44 110 GLU A N 1
ATOM 911 C CA . GLU A 1 110 ? -11.862 -12.809 3.983 1.00 71.44 110 GLU A CA 1
ATOM 912 C C . GLU A 1 110 ? -11.510 -11.817 2.867 1.00 71.44 110 GLU A C 1
ATOM 914 O O . GLU A 1 110 ? -11.477 -12.169 1.685 1.00 71.44 110 GLU A O 1
ATOM 919 N N . ARG A 1 111 ? -11.207 -10.565 3.233 1.00 70.94 111 ARG A N 1
ATOM 920 C CA . ARG A 1 111 ? -10.846 -9.517 2.266 1.00 70.94 111 ARG A CA 1
ATOM 921 C C . ARG A 1 111 ? -9.489 -9.765 1.629 1.00 70.94 111 ARG A C 1
ATOM 923 O O . ARG A 1 111 ? -9.314 -9.447 0.453 1.00 70.94 111 ARG A O 1
ATOM 930 N N . PHE A 1 112 ? -8.549 -10.341 2.371 1.00 69.88 112 PHE A N 1
ATOM 931 C CA . PHE A 1 112 ? -7.276 -10.771 1.823 1.00 69.88 112 PHE A CA 1
ATOM 932 C C . PHE A 1 112 ? -7.505 -11.797 0.706 1.00 69.88 112 PHE A C 1
ATOM 934 O O . PHE A 1 112 ? -7.103 -11.521 -0.423 1.00 69.88 112 PHE A O 1
ATOM 941 N N . HIS A 1 113 ? -8.233 -12.888 0.965 1.00 71.50 113 HIS A N 1
ATOM 942 C CA . HIS A 1 113 ? -8.498 -13.927 -0.041 1.00 71.50 113 HIS A CA 1
ATOM 943 C C . HIS A 1 113 ? -9.244 -13.380 -1.267 1.00 71.50 113 HIS A C 1
ATOM 945 O O . HIS A 1 113 ? -8.832 -13.609 -2.401 1.00 71.50 113 HIS A O 1
ATOM 951 N N . GLN A 1 114 ? -10.267 -12.543 -1.064 1.00 67.38 114 GLN A N 1
ATOM 952 C CA . GLN A 1 114 ? -10.962 -11.877 -2.175 1.00 67.38 114 GLN A CA 1
ATOM 953 C C . GLN A 1 114 ? -10.022 -10.998 -3.009 1.00 67.38 114 GLN A C 1
ATOM 955 O O . GLN A 1 114 ? -10.068 -11.013 -4.239 1.00 67.38 114 GLN A O 1
ATOM 960 N N . SER A 1 115 ? -9.142 -10.233 -2.351 1.00 67.06 115 SER A N 1
ATOM 961 C CA . SER A 1 115 ? -8.163 -9.401 -3.053 1.00 67.06 115 SER A CA 1
ATOM 962 C C . SER A 1 115 ? -7.136 -10.234 -3.817 1.00 67.06 115 SER A C 1
ATOM 964 O O . SER A 1 115 ? -6.593 -9.782 -4.831 1.00 67.06 115 SER A O 1
ATOM 966 N N . MET A 1 116 ? -6.895 -11.453 -3.338 1.00 67.62 116 MET A N 1
ATOM 967 C CA . MET A 1 116 ? -6.018 -12.398 -3.980 1.00 67.62 116 MET A CA 1
ATOM 968 C C . MET A 1 116 ? -6.660 -12.949 -5.258 1.00 67.62 116 MET A C 1
ATOM 970 O O . MET A 1 116 ? -6.025 -12.868 -6.307 1.00 67.62 116 MET A O 1
ATOM 974 N N . ASP A 1 117 ? -7.915 -13.364 -5.272 1.00 69.75 117 ASP A N 1
ATOM 975 C CA . ASP A 1 117 ? -8.482 -13.963 -6.490 1.00 69.75 117 ASP A CA 1
ATOM 976 C C . ASP A 1 117 ? -8.854 -12.944 -7.582 1.00 69.75 117 ASP A C 1
ATOM 978 O O . ASP A 1 117 ? -8.585 -13.164 -8.764 1.00 69.75 117 ASP A O 1
ATOM 982 N N . GLU A 1 118 ? -9.407 -11.789 -7.211 1.00 74.25 118 GLU A N 1
ATOM 983 C CA . GLU A 1 118 ? -10.082 -10.894 -8.168 1.00 74.25 118 GLU A CA 1
ATOM 984 C C . GLU A 1 118 ? -9.146 -9.917 -8.901 1.00 74.25 118 GLU A C 1
ATOM 986 O O . GLU A 1 118 ? -9.474 -9.388 -9.968 1.00 74.25 118 GLU A O 1
ATOM 991 N N . PHE A 1 119 ? -7.966 -9.632 -8.341 1.00 77.38 119 PHE A N 1
ATOM 992 C CA . PHE A 1 119 ? -7.151 -8.502 -8.801 1.00 77.38 119 PHE A CA 1
ATOM 993 C C . PHE A 1 119 ? -5.881 -8.861 -9.558 1.00 77.38 119 PHE A C 1
ATOM 995 O O . PHE A 1 119 ? -5.207 -7.948 -10.038 1.00 77.38 119 PHE A O 1
ATOM 1002 N N . GLN A 1 120 ? -5.560 -10.145 -9.721 1.00 86.50 120 GLN A N 1
ATOM 1003 C CA . GLN A 1 120 ? -4.429 -10.579 -10.539 1.00 86.50 120 GLN A CA 1
ATOM 1004 C C . GLN A 1 120 ? -4.919 -11.307 -11.788 1.00 86.50 120 GLN A C 1
ATOM 1006 O O . GLN A 1 120 ? -5.700 -12.249 -11.722 1.00 86.50 120 GLN A O 1
ATOM 1011 N N . SER A 1 121 ? -4.443 -10.873 -12.948 1.00 89.94 121 SER A N 1
ATOM 1012 C CA . SER A 1 121 ? -4.728 -11.541 -14.211 1.00 89.94 121 SER A CA 1
ATOM 1013 C C . SER A 1 121 ? -4.129 -12.951 -14.252 1.00 89.94 121 SER A C 1
ATOM 1015 O O . SER A 1 121 ? -3.083 -13.189 -13.640 1.00 89.94 121 SER A O 1
ATOM 1017 N N . PRO A 1 122 ? -4.686 -13.854 -15.081 1.00 90.25 122 PRO A N 1
ATOM 1018 C CA . PRO A 1 122 ? -4.063 -15.149 -15.363 1.00 90.25 122 PRO A CA 1
ATOM 1019 C C . PRO A 1 122 ? -2.639 -15.033 -15.928 1.00 90.25 122 PRO A C 1
ATOM 1021 O O . PRO A 1 122 ? -1.861 -15.976 -15.844 1.00 90.25 122 PRO A O 1
ATOM 1024 N N . ALA A 1 123 ? -2.294 -13.880 -16.513 1.00 91.44 123 ALA A N 1
ATOM 1025 C CA . ALA A 1 123 ? -0.961 -13.601 -17.028 1.00 91.44 123 ALA A CA 1
ATOM 1026 C C . ALA A 1 123 ? 0.021 -13.109 -15.951 1.00 91.44 123 ALA A C 1
ATOM 1028 O O . ALA A 1 123 ? 1.201 -13.027 -16.254 1.00 91.44 123 ALA A O 1
ATOM 1029 N N . GLY A 1 124 ? -0.437 -12.760 -14.741 1.00 90.19 124 GLY A N 1
ATOM 1030 C CA . GLY A 1 124 ? 0.398 -12.364 -13.599 1.00 90.19 124 GLY A CA 1
ATOM 1031 C C . GLY A 1 124 ? 0.385 -10.870 -13.242 1.00 90.19 124 GLY A C 1
ATOM 1032 O O . GLY A 1 124 ? 0.773 -10.510 -12.129 1.00 90.19 124 GLY A O 1
ATOM 1033 N N . PHE A 1 125 ? -0.102 -9.984 -14.117 1.00 89.75 125 PHE A N 1
ATOM 1034 C CA . PHE A 1 125 ? -0.227 -8.547 -13.816 1.00 89.75 125 PHE A CA 1
ATOM 1035 C C . PHE A 1 125 ? -1.481 -8.230 -12.992 1.00 89.75 125 PHE A C 1
ATOM 1037 O O . PHE A 1 125 ? -2.484 -8.927 -13.131 1.00 89.75 125 PHE A O 1
ATOM 1044 N N . PHE A 1 126 ? -1.460 -7.167 -12.182 1.00 87.25 126 PHE A N 1
ATOM 1045 C CA . PHE A 1 126 ? -2.607 -6.755 -11.356 1.00 87.25 126 PHE A CA 1
ATOM 1046 C C . PHE A 1 126 ? -3.510 -5.726 -12.052 1.00 87.25 126 PHE A C 1
ATOM 1048 O O . PHE A 1 126 ? -3.021 -4.781 -12.660 1.00 87.25 126 PHE A O 1
ATOM 1055 N N . TYR A 1 127 ? -4.828 -5.841 -11.974 1.00 83.44 127 TYR A N 1
ATOM 1056 C CA . TYR A 1 127 ? -5.717 -4.953 -12.731 1.00 83.44 127 TYR A CA 1
ATOM 1057 C C . TYR A 1 127 ? -5.788 -3.531 -12.156 1.00 83.44 127 TYR A C 1
ATOM 1059 O O . TYR A 1 127 ? -6.547 -3.283 -11.231 1.00 83.44 127 TYR A O 1
ATOM 1067 N N . GLU A 1 128 ? -5.115 -2.555 -12.767 1.00 79.88 128 GLU A N 1
ATOM 1068 C CA . GLU A 1 128 ? -5.297 -1.129 -12.472 1.00 79.88 128 GLU A CA 1
ATOM 1069 C C . GLU A 1 128 ? -5.889 -0.427 -13.705 1.00 79.88 128 GLU A C 1
ATOM 1071 O O . GLU A 1 128 ? -5.328 -0.431 -14.802 1.00 79.88 128 GLU A O 1
ATOM 1076 N N . LYS A 1 129 ? -7.096 0.136 -13.561 1.00 77.06 129 LYS A N 1
ATOM 1077 C CA . LYS A 1 129 ? -7.860 0.727 -14.681 1.00 77.06 129 LYS A CA 1
ATOM 1078 C C . LYS A 1 129 ? -7.998 -0.223 -15.894 1.00 77.06 129 LYS A C 1
ATOM 1080 O O . LYS A 1 129 ? -7.891 0.194 -17.046 1.00 77.06 129 LYS A O 1
ATOM 1085 N N . GLY A 1 130 ? -8.233 -1.509 -15.627 1.00 78.19 130 GLY A N 1
ATOM 1086 C CA . GLY A 1 130 ? -8.476 -2.529 -16.654 1.00 78.19 130 GLY A CA 1
ATOM 1087 C C . GLY A 1 130 ? -7.226 -3.117 -17.319 1.00 78.19 130 GLY A C 1
ATOM 1088 O O . GLY A 1 130 ? -7.363 -3.872 -18.274 1.00 78.19 130 GLY A O 1
ATOM 1089 N N . GLY A 1 131 ? -6.019 -2.810 -16.837 1.00 86.06 131 GLY A N 1
ATOM 1090 C CA . GLY A 1 131 ? -4.785 -3.425 -17.334 1.00 86.06 131 GLY A CA 1
ATOM 1091 C C . GLY A 1 131 ? -3.579 -3.063 -16.471 1.00 86.06 131 GLY A C 1
ATOM 1092 O O . GLY A 1 131 ? -3.773 -2.757 -15.294 1.00 86.06 131 GLY A O 1
ATOM 1093 N N . PRO A 1 132 ? -2.348 -3.135 -17.002 1.00 89.75 132 PRO A N 1
ATOM 1094 C CA . PRO A 1 132 ? -1.177 -2.900 -16.184 1.00 89.75 132 PRO A CA 1
ATOM 1095 C C . PRO A 1 132 ? -0.793 -1.440 -15.973 1.00 89.75 132 PRO A C 1
ATOM 1097 O O . PRO A 1 132 ? -0.994 -0.597 -16.844 1.00 89.75 132 PRO A O 1
ATOM 1100 N N . ASP A 1 133 ? -0.188 -1.172 -14.813 1.00 88.94 133 ASP A N 1
ATOM 1101 C CA . ASP A 1 133 ? 0.312 0.137 -14.387 1.00 88.94 133 ASP A CA 1
ATOM 1102 C C . ASP A 1 133 ? 1.673 -0.008 -13.694 1.00 88.94 133 ASP A C 1
ATOM 1104 O O . ASP A 1 133 ? 1.780 -0.502 -12.570 1.00 88.94 133 ASP A O 1
ATOM 1108 N N . TRP A 1 134 ? 2.729 0.443 -14.371 1.00 87.31 134 TRP A N 1
ATOM 1109 C CA . TRP A 1 134 ? 4.100 0.280 -13.899 1.00 87.31 134 TRP A CA 1
ATOM 1110 C C . TRP A 1 134 ? 4.404 1.051 -12.623 1.00 87.31 134 TRP A C 1
ATOM 1112 O O . TRP A 1 134 ? 5.083 0.528 -11.739 1.00 87.31 134 TRP A O 1
ATOM 1122 N N . GLU A 1 135 ? 3.943 2.297 -12.534 1.00 80.75 135 GLU A N 1
ATOM 1123 C CA . GLU A 1 135 ? 4.211 3.134 -11.370 1.00 80.75 135 GLU A CA 1
ATOM 1124 C C . GLU A 1 135 ? 3.482 2.567 -10.160 1.00 80.75 135 GLU A C 1
ATOM 1126 O O . GLU A 1 135 ? 4.098 2.404 -9.107 1.00 80.75 135 GLU A O 1
ATOM 1131 N N . TYR A 1 136 ? 2.212 2.190 -10.321 1.00 80.00 136 TYR A N 1
ATOM 1132 C CA . TYR A 1 136 ? 1.443 1.575 -9.248 1.00 80.00 136 TYR A CA 1
ATOM 1133 C C . TYR A 1 136 ? 2.097 0.276 -8.762 1.00 80.00 136 TYR A C 1
ATOM 1135 O O . TYR A 1 136 ? 2.269 0.106 -7.556 1.00 80.00 136 TYR A O 1
ATOM 1143 N N . TYR A 1 137 ? 2.537 -0.610 -9.662 1.00 82.62 137 TYR A N 1
ATOM 1144 C CA . TYR A 1 137 ? 3.174 -1.869 -9.262 1.00 82.62 137 TYR A CA 1
ATOM 1145 C C . TYR A 1 137 ? 4.481 -1.664 -8.503 1.00 82.62 137 TYR A C 1
ATOM 1147 O O . TYR A 1 137 ? 4.657 -2.183 -7.401 1.00 82.62 137 TYR A O 1
ATOM 1155 N N . LEU A 1 138 ? 5.390 -0.888 -9.098 1.00 79.25 138 LEU A N 1
ATOM 1156 C CA . LEU A 1 138 ? 6.770 -0.747 -8.636 1.00 79.25 138 LEU A CA 1
ATOM 1157 C C . LEU A 1 138 ? 6.913 0.203 -7.439 1.00 79.25 138 LEU A C 1
ATOM 1159 O O . LEU A 1 138 ? 7.999 0.293 -6.861 1.00 79.25 138 LEU A O 1
ATOM 1163 N N . SER A 1 139 ? 5.839 0.903 -7.066 1.00 75.19 139 SER A N 1
ATOM 1164 C CA . SER A 1 139 ? 5.765 1.717 -5.853 1.00 75.19 139 SER A CA 1
ATOM 1165 C C . SER A 1 139 ? 4.724 1.158 -4.879 1.00 75.19 139 SER A C 1
ATOM 1167 O O . SER A 1 139 ? 5.041 0.488 -3.896 1.00 75.19 139 SER A O 1
ATOM 1169 N N . THR A 1 140 ? 3.461 1.415 -5.175 1.00 76.44 140 THR A N 1
ATOM 1170 C CA . THR A 1 140 ? 2.332 1.272 -4.271 1.00 76.44 140 THR A CA 1
ATOM 1171 C C . THR A 1 140 ? 2.008 -0.182 -3.965 1.00 76.44 140 THR A C 1
ATOM 1173 O O . THR A 1 140 ? 1.875 -0.543 -2.798 1.00 76.44 140 THR A O 1
ATOM 1176 N N . HIS A 1 141 ? 1.901 -1.023 -4.988 1.00 77.69 141 HIS A N 1
ATOM 1177 C CA . HIS A 1 141 ? 1.489 -2.406 -4.802 1.00 77.69 141 HIS A CA 1
ATOM 1178 C C . HIS A 1 141 ? 2.543 -3.206 -4.028 1.00 77.69 141 HIS A C 1
ATOM 1180 O O . HIS A 1 141 ? 2.218 -4.002 -3.152 1.00 77.69 141 HIS A O 1
ATOM 1186 N N . HIS A 1 142 ? 3.831 -2.942 -4.264 1.00 76.56 142 HIS A N 1
ATOM 1187 C CA . HIS A 1 142 ? 4.900 -3.510 -3.441 1.00 76.56 142 HIS A CA 1
ATOM 1188 C C . HIS A 1 142 ? 4.806 -3.084 -1.968 1.00 76.56 142 HIS A C 1
ATOM 1190 O O . HIS A 1 142 ? 5.027 -3.915 -1.083 1.00 76.56 142 HIS A O 1
ATOM 1196 N N . SER A 1 143 ? 4.426 -1.831 -1.695 1.00 78.12 143 SER A N 1
ATOM 1197 C CA . SER A 1 143 ? 4.107 -1.369 -0.336 1.00 78.12 143 SER A CA 1
ATOM 1198 C C . SER A 1 143 ? 2.920 -2.145 0.258 1.00 78.12 143 SER A C 1
ATOM 1200 O O . SER A 1 143 ? 3.000 -2.571 1.411 1.00 78.12 143 SER A O 1
ATOM 1202 N N . ASP A 1 144 ? 1.864 -2.401 -0.523 1.00 79.31 144 ASP A N 1
ATOM 1203 C CA . ASP A 1 144 ? 0.707 -3.224 -0.126 1.00 79.31 144 ASP A CA 1
ATOM 1204 C C . ASP A 1 144 ? 1.120 -4.638 0.268 1.00 79.31 144 ASP A C 1
ATOM 1206 O O . ASP A 1 144 ? 0.865 -5.073 1.395 1.00 79.31 144 ASP A O 1
ATOM 1210 N N . LEU A 1 145 ? 1.871 -5.312 -0.599 1.00 78.81 145 LEU A N 1
ATOM 1211 C CA . LEU A 1 145 ? 2.379 -6.648 -0.320 1.00 78.81 145 LEU A CA 1
ATOM 1212 C C . LEU A 1 145 ? 3.342 -6.664 0.873 1.00 78.81 145 LEU A C 1
ATOM 1214 O O . LEU A 1 145 ? 3.474 -7.698 1.525 1.00 78.81 145 LEU A O 1
ATOM 1218 N N . GLN A 1 146 ? 4.074 -5.583 1.157 1.00 78.56 146 GLN A N 1
ATOM 1219 C CA . GLN A 1 146 ? 4.953 -5.519 2.328 1.00 78.56 146 GLN A CA 1
ATOM 1220 C C . GLN A 1 146 ? 4.154 -5.483 3.633 1.00 78.56 146 GLN A C 1
ATOM 1222 O O . GLN A 1 146 ? 4.495 -6.214 4.557 1.00 78.56 146 GLN A O 1
ATOM 1227 N N . VAL A 1 147 ? 3.097 -4.673 3.715 1.00 80.25 147 VAL A N 1
ATOM 1228 C CA . VAL A 1 147 ? 2.233 -4.657 4.908 1.00 80.25 147 VAL A CA 1
ATOM 1229 C C . VAL A 1 147 ? 1.535 -5.999 5.081 1.00 80.25 147 VAL A C 1
ATOM 1231 O O . VAL A 1 147 ? 1.538 -6.550 6.178 1.00 80.25 147 VAL A O 1
ATOM 1234 N N . ALA A 1 148 ? 1.012 -6.549 3.985 1.00 78.69 148 ALA A N 1
ATOM 1235 C CA . ALA A 1 148 ? 0.389 -7.862 3.976 1.00 78.69 148 ALA A CA 1
ATOM 1236 C C . ALA A 1 148 ? 1.349 -8.958 4.464 1.00 78.69 148 ALA A C 1
ATOM 1238 O O . ALA A 1 148 ? 0.964 -9.778 5.284 1.00 78.69 148 ALA A O 1
ATOM 1239 N N . TRP A 1 149 ? 2.613 -8.924 4.029 1.00 79.88 149 TRP A N 1
ATOM 1240 C CA . TRP A 1 149 ? 3.651 -9.862 4.467 1.00 79.88 149 TRP A CA 1
ATOM 1241 C C . TRP A 1 149 ? 3.872 -9.843 5.979 1.00 79.88 149 TRP A C 1
ATOM 1243 O O . TRP A 1 149 ? 3.885 -10.892 6.609 1.00 79.88 149 TRP A O 1
ATOM 1253 N N . HIS A 1 150 ? 4.005 -8.648 6.561 1.00 77.62 150 HIS A N 1
ATOM 1254 C CA . HIS A 1 150 ? 4.171 -8.485 8.011 1.00 77.62 150 HIS A CA 1
ATOM 1255 C C . HIS A 1 150 ? 2.963 -8.992 8.797 1.00 77.62 150 HIS A C 1
ATOM 1257 O O . HIS A 1 150 ? 3.107 -9.504 9.899 1.00 77.62 150 HIS A O 1
ATOM 1263 N N . TYR A 1 151 ? 1.768 -8.861 8.232 1.00 75.88 151 TYR A N 1
ATOM 1264 C CA . TYR A 1 151 ? 0.550 -9.368 8.852 1.00 75.88 151 TYR A CA 1
ATOM 1265 C C . TYR A 1 151 ? 0.359 -10.884 8.666 1.00 75.88 151 TYR A C 1
ATOM 1267 O O . TYR A 1 151 ? -0.269 -11.521 9.510 1.00 75.88 151 TYR A O 1
ATOM 1275 N N . ALA A 1 152 ? 0.892 -11.449 7.580 1.00 76.38 152 ALA A N 1
ATOM 1276 C CA . ALA A 1 152 ? 0.786 -12.862 7.223 1.00 76.38 152 ALA A CA 1
ATOM 1277 C C . ALA A 1 152 ? 1.763 -13.774 7.971 1.00 76.38 152 ALA A C 1
ATOM 1279 O O . ALA A 1 152 ? 1.662 -14.991 7.842 1.00 76.38 152 ALA A O 1
ATOM 1280 N N . GLU A 1 153 ? 2.730 -13.226 8.713 1.00 75.19 153 GLU A N 1
ATOM 1281 C CA . GLU A 1 153 ? 3.730 -14.032 9.416 1.00 75.19 153 GLU A CA 1
ATOM 1282 C C . GLU A 1 153 ? 3.044 -15.027 10.371 1.00 75.19 153 GLU A C 1
ATOM 1284 O O . GLU A 1 153 ? 2.300 -14.645 11.274 1.00 75.19 153 GLU A O 1
ATOM 1289 N N . GLY A 1 154 ? 3.268 -16.324 10.133 1.00 72.44 154 GLY A N 1
ATOM 1290 C CA . GLY A 1 154 ? 2.651 -17.411 10.900 1.00 72.44 154 GLY A CA 1
ATOM 1291 C C . GLY A 1 154 ? 1.191 -17.726 10.549 1.00 72.44 154 GLY A C 1
ATOM 1292 O O . GLY A 1 154 ? 0.558 -18.480 11.287 1.00 72.44 154 GLY A O 1
ATOM 1293 N N . LYS A 1 155 ? 0.650 -17.179 9.453 1.00 76.38 155 LYS A N 1
ATOM 1294 C CA . LYS A 1 155 ? -0.734 -17.398 8.996 1.00 76.38 155 LYS A CA 1
ATOM 1295 C C . LYS A 1 155 ? -0.779 -18.140 7.656 1.00 76.38 155 LYS A C 1
ATOM 1297 O O . LYS A 1 155 ? 0.176 -18.104 6.887 1.00 76.38 155 LYS A O 1
ATOM 1302 N N . GLU A 1 156 ? -1.907 -18.791 7.372 1.00 75.38 156 GLU A N 1
ATOM 1303 C CA . GLU A 1 156 ? -2.107 -19.648 6.186 1.00 75.38 156 GLU A CA 1
ATOM 1304 C C . GLU A 1 156 ? -1.892 -18.904 4.859 1.00 75.38 156 GLU A C 1
ATOM 1306 O O . GLU A 1 156 ? -1.263 -19.414 3.937 1.00 75.38 156 GLU A O 1
ATOM 1311 N N . PHE A 1 157 ? -2.312 -17.645 4.793 1.00 74.81 157 PHE A N 1
ATOM 1312 C CA . PHE A 1 157 ? -2.247 -16.842 3.576 1.00 74.81 157 PHE A CA 1
ATOM 1313 C C . PHE A 1 157 ? -0.847 -16.282 3.245 1.00 74.81 157 PHE A C 1
ATOM 1315 O O . PHE A 1 157 ? -0.675 -15.523 2.288 1.00 74.81 157 PHE A O 1
ATOM 1322 N N . HIS A 1 158 ? 0.182 -16.653 4.012 1.00 82.50 158 HIS A N 1
ATOM 1323 C CA . HIS A 1 158 ? 1.575 -16.316 3.722 1.00 82.50 158 HIS A CA 1
ATOM 1324 C C . HIS A 1 158 ? 2.036 -16.866 2.362 1.00 82.50 158 HIS A C 1
ATOM 1326 O O . HIS A 1 158 ? 2.679 -16.152 1.585 1.00 82.50 158 HIS A O 1
ATOM 1332 N N . ASP A 1 159 ? 1.660 -18.106 2.043 1.00 85.44 159 ASP A N 1
ATOM 1333 C CA . ASP A 1 159 ? 2.061 -18.773 0.801 1.00 85.44 159 ASP A CA 1
ATOM 1334 C C . ASP A 1 159 ? 1.369 -18.165 -0.429 1.00 85.44 159 ASP A C 1
ATOM 1336 O O . ASP A 1 159 ? 1.992 -18.025 -1.486 1.00 85.44 159 ASP A O 1
ATOM 1340 N N . GLU A 1 160 ? 0.137 -17.671 -0.274 1.00 84.50 160 GLU A N 1
ATOM 1341 C CA . GLU A 1 160 ? -0.580 -16.933 -1.322 1.00 84.50 160 GLU A CA 1
ATOM 1342 C C . GLU A 1 160 ? 0.168 -15.644 -1.714 1.00 84.50 160 GLU A C 1
ATOM 1344 O O . GLU A 1 160 ? 0.293 -15.320 -2.899 1.00 84.50 160 GLU A O 1
ATOM 1349 N N . ILE A 1 161 ? 0.756 -14.920 -0.746 1.00 84.44 161 ILE A N 1
ATOM 1350 C CA . ILE A 1 161 ? 1.589 -13.734 -1.036 1.00 84.44 161 ILE A CA 1
ATOM 1351 C C . ILE A 1 161 ? 2.799 -14.120 -1.890 1.00 84.44 161 ILE A C 1
ATOM 1353 O O . ILE A 1 161 ? 3.168 -13.381 -2.815 1.00 84.44 161 ILE A O 1
ATOM 1357 N N . ILE A 1 162 ? 3.437 -15.252 -1.579 1.00 87.19 162 ILE A N 1
ATOM 1358 C CA . ILE A 1 162 ? 4.605 -15.749 -2.314 1.00 87.19 162 ILE A CA 1
ATOM 1359 C C . ILE A 1 162 ? 4.206 -16.090 -3.748 1.00 87.19 162 ILE A C 1
ATOM 1361 O O . ILE A 1 162 ? 4.851 -15.617 -4.687 1.00 87.19 162 ILE A O 1
ATOM 1365 N N . GLU A 1 163 ? 3.134 -16.859 -3.933 1.00 88.50 163 GLU A N 1
ATOM 1366 C CA . GLU A 1 163 ? 2.665 -17.272 -5.256 1.00 88.50 163 GLU A CA 1
ATOM 1367 C C . GLU A 1 163 ? 2.354 -16.069 -6.150 1.00 88.50 163 GLU A C 1
ATOM 1369 O O . GLU A 1 163 ? 2.812 -15.987 -7.292 1.00 88.50 163 GLU A O 1
ATOM 1374 N N . LYS A 1 164 ? 1.656 -15.068 -5.622 1.00 85.75 164 LYS A N 1
ATOM 1375 C CA . LYS A 1 164 ? 1.269 -13.890 -6.405 1.00 85.75 164 LYS A CA 1
ATOM 1376 C C . LYS A 1 164 ? 2.425 -13.000 -6.758 1.00 85.75 164 LYS A C 1
ATOM 1378 O O . LYS A 1 164 ? 2.509 -12.513 -7.888 1.00 85.75 164 LYS A O 1
ATOM 1383 N N . THR A 1 165 ? 3.332 -12.824 -5.805 1.00 88.06 165 THR A N 1
ATOM 1384 C CA . THR A 1 165 ? 4.585 -12.128 -6.062 1.00 88.06 165 THR A CA 1
ATOM 1385 C C . THR A 1 165 ? 5.349 -12.864 -7.164 1.00 88.06 165 THR A C 1
ATOM 1387 O O . THR A 1 165 ? 5.818 -12.232 -8.105 1.00 88.06 165 THR A O 1
ATOM 1390 N N . LYS A 1 166 ? 5.403 -14.200 -7.131 1.00 91.19 166 LYS A N 1
ATOM 1391 C CA . LYS A 1 166 ? 6.064 -15.006 -8.164 1.00 91.19 166 LYS A CA 1
ATOM 1392 C C . LYS A 1 166 ? 5.409 -14.820 -9.533 1.00 91.19 166 LYS A C 1
ATOM 1394 O O . LYS A 1 166 ? 6.133 -14.559 -10.488 1.00 91.19 166 LYS A O 1
ATOM 1399 N N . ASN A 1 167 ? 4.082 -14.893 -9.622 1.00 92.06 167 ASN A N 1
ATOM 1400 C CA . ASN A 1 167 ? 3.343 -14.707 -10.876 1.00 92.06 167 ASN A CA 1
ATOM 1401 C C . ASN A 1 167 ? 3.573 -13.309 -11.467 1.00 92.06 167 ASN A C 1
ATOM 1403 O O . ASN A 1 167 ? 3.797 -13.167 -12.668 1.00 92.06 167 ASN A O 1
ATOM 1407 N N . TRP A 1 168 ? 3.595 -12.276 -10.619 1.00 91.31 168 TRP A N 1
ATOM 1408 C CA . TRP A 1 168 ? 3.894 -10.917 -11.062 1.00 91.31 168 TRP A CA 1
ATOM 1409 C C . TRP A 1 168 ? 5.335 -10.773 -11.553 1.00 91.31 168 TRP A C 1
ATOM 1411 O O . TRP A 1 168 ? 5.548 -10.209 -12.622 1.00 91.31 168 TRP A O 1
ATOM 1421 N N . TYR A 1 169 ? 6.324 -11.301 -10.824 1.00 90.50 169 TYR A N 1
ATOM 1422 C CA . TYR A 1 169 ? 7.729 -11.220 -11.238 1.00 90.50 169 TYR A CA 1
ATOM 1423 C C . TYR A 1 169 ? 8.029 -12.050 -12.493 1.00 90.50 169 TYR A C 1
ATOM 1425 O O . TYR A 1 169 ? 8.869 -11.638 -13.295 1.00 90.50 169 TYR A O 1
ATOM 1433 N N . ASP A 1 170 ? 7.350 -13.184 -12.687 1.00 93.88 170 ASP A N 1
ATOM 1434 C CA . ASP A 1 170 ? 7.442 -13.976 -13.917 1.00 93.88 170 ASP A CA 1
ATOM 1435 C C . ASP A 1 170 ? 6.964 -13.153 -15.112 1.00 93.88 170 ASP A C 1
ATOM 1437 O O . ASP A 1 170 ? 7.737 -12.889 -16.033 1.00 93.88 170 ASP A O 1
ATOM 1441 N N . TRP A 1 171 ? 5.753 -12.603 -15.029 1.00 94.38 171 TRP A N 1
ATOM 1442 C CA . TRP A 1 171 ? 5.215 -11.693 -16.035 1.00 94.38 171 TRP A CA 1
ATOM 1443 C C . TRP A 1 171 ? 6.088 -10.452 -16.262 1.00 94.38 171 TRP A C 1
ATOM 1445 O O . TRP A 1 171 ? 6.342 -10.052 -17.403 1.00 94.38 171 TRP A O 1
ATOM 1455 N N . PHE A 1 172 ? 6.575 -9.844 -15.179 1.00 91.88 172 PHE A N 1
ATOM 1456 C CA . PHE A 1 172 ? 7.434 -8.666 -15.221 1.00 91.88 172 PHE A CA 1
ATOM 1457 C C . PHE A 1 172 ? 8.732 -8.953 -15.978 1.00 91.88 172 PHE A C 1
ATOM 1459 O O . PHE A 1 172 ? 9.202 -8.097 -16.726 1.00 91.88 172 PHE A O 1
ATOM 1466 N N . SER A 1 173 ? 9.268 -10.172 -15.875 1.00 91.94 173 SER A N 1
ATOM 1467 C CA . SER A 1 173 ? 10.500 -10.561 -16.564 1.00 91.94 173 SER A CA 1
ATOM 1468 C C . SER A 1 173 ? 10.400 -10.551 -18.091 1.00 91.94 173 SER A C 1
ATOM 1470 O O . SER A 1 173 ? 11.405 -10.322 -18.762 1.00 91.94 173 SER A O 1
ATOM 1472 N N . TYR A 1 174 ? 9.194 -10.700 -18.644 1.00 93.00 174 TYR A N 1
ATOM 1473 C CA . TYR A 1 174 ? 8.942 -10.559 -20.081 1.00 93.00 174 TYR A CA 1
ATOM 1474 C C . TYR A 1 174 ? 8.744 -9.102 -20.521 1.00 93.00 174 TYR A C 1
ATOM 1476 O O . TYR A 1 174 ? 8.729 -8.815 -21.716 1.00 93.00 174 TYR A O 1
ATOM 1484 N N . ASN A 1 175 ? 8.573 -8.177 -19.573 1.00 93.62 175 ASN A N 1
ATOM 1485 C CA . ASN A 1 175 ? 8.183 -6.792 -19.836 1.00 93.62 175 ASN A CA 1
ATOM 1486 C C . ASN A 1 175 ? 9.185 -5.754 -19.322 1.00 93.62 175 ASN A C 1
ATOM 1488 O O . ASN A 1 175 ? 8.958 -4.557 -19.508 1.00 93.62 175 ASN A O 1
ATOM 1492 N N . ALA A 1 176 ? 10.280 -6.193 -18.703 1.00 91.06 176 ALA A N 1
ATOM 1493 C CA . ALA A 1 176 ? 11.331 -5.332 -18.190 1.00 91.06 176 ALA A CA 1
ATOM 1494 C C . ALA A 1 176 ? 12.712 -5.817 -18.634 1.00 91.06 176 ALA A C 1
ATOM 1496 O O . ALA A 1 176 ? 13.092 -6.964 -18.405 1.00 91.06 176 ALA A O 1
ATOM 1497 N N . VAL A 1 177 ? 13.494 -4.911 -19.220 1.00 88.12 177 VAL A N 1
ATOM 1498 C CA . VAL A 1 177 ? 14.885 -5.165 -19.612 1.00 88.12 177 VAL A CA 1
ATOM 1499 C C . VAL A 1 177 ? 15.794 -4.246 -18.812 1.00 88.12 177 VAL A C 1
ATOM 1501 O O . VAL A 1 177 ? 15.602 -3.033 -18.807 1.00 88.12 177 VAL A O 1
ATOM 1504 N N . LYS A 1 178 ? 16.778 -4.823 -18.119 1.00 82.88 178 LYS A N 1
ATOM 1505 C CA . LYS A 1 178 ? 17.763 -4.059 -17.346 1.00 82.88 178 LYS A CA 1
ATOM 1506 C C . LYS A 1 178 ? 18.826 -3.478 -18.274 1.00 82.88 178 LYS A C 1
ATOM 1508 O O . LYS A 1 178 ? 19.366 -4.210 -19.103 1.00 82.88 178 LYS A O 1
ATOM 1513 N N . GLU A 1 179 ? 19.159 -2.205 -18.093 1.00 81.75 179 GLU A N 1
ATOM 1514 C CA . GLU A 1 179 ? 20.277 -1.585 -18.806 1.00 81.75 179 GLU A CA 1
ATOM 1515 C C . GLU A 1 179 ? 21.619 -2.258 -18.461 1.00 81.75 179 GLU A C 1
ATOM 1517 O O . GLU A 1 179 ? 21.807 -2.702 -17.319 1.00 81.75 179 GLU A O 1
ATOM 1522 N N . PRO A 1 180 ? 22.584 -2.310 -19.402 1.00 76.00 180 PRO A N 1
ATOM 1523 C CA . PRO A 1 180 ? 23.894 -2.924 -19.175 1.00 76.00 180 PRO A CA 1
ATOM 1524 C C . PRO A 1 180 ? 24.671 -2.329 -17.993 1.00 76.00 180 PRO A C 1
ATOM 1526 O O . PRO A 1 180 ? 25.420 -3.038 -17.319 1.00 76.00 180 PRO A O 1
ATOM 1529 N N . ASP A 1 181 ? 24.481 -1.040 -17.716 1.00 71.56 181 ASP A N 1
ATOM 1530 C CA . ASP A 1 181 ? 25.116 -0.323 -16.606 1.00 71.56 181 ASP A CA 1
ATOM 1531 C C . ASP A 1 181 ? 24.384 -0.490 -15.258 1.00 71.56 181 ASP A C 1
ATOM 1533 O O . ASP A 1 181 ? 24.814 0.059 -14.242 1.00 71.56 181 ASP A O 1
ATOM 1537 N N . ASN A 1 182 ? 23.316 -1.297 -15.235 1.00 66.81 182 ASN A N 1
ATOM 1538 C CA . ASN A 1 182 ? 22.430 -1.555 -14.101 1.00 66.81 182 ASN A CA 1
ATOM 1539 C C . ASN A 1 182 ? 21.702 -0.320 -13.544 1.00 66.81 182 ASN A C 1
ATOM 1541 O O . ASN A 1 182 ? 21.132 -0.411 -12.455 1.00 66.81 182 ASN A O 1
ATOM 1545 N N . LEU A 1 183 ? 21.676 0.810 -14.259 1.00 69.25 183 LEU A N 1
ATOM 1546 C CA . LEU A 1 183 ? 21.056 2.026 -13.736 1.00 69.25 183 LEU A CA 1
ATOM 1547 C C . LEU A 1 183 ? 19.532 1.922 -13.690 1.00 69.25 183 LEU A C 1
ATOM 1549 O O . LEU A 1 183 ? 18.942 2.267 -12.668 1.00 69.25 183 LEU A O 1
ATOM 1553 N N . CYS A 1 184 ? 18.895 1.428 -14.755 1.00 78.44 184 CYS A N 1
ATOM 1554 C CA . CYS A 1 184 ? 17.437 1.398 -14.874 1.00 78.44 184 CYS A CA 1
ATOM 1555 C C . CYS A 1 184 ? 16.905 0.133 -15.561 1.00 78.44 184 CYS A C 1
ATOM 1557 O O . CYS A 1 184 ? 17.665 -0.688 -16.080 1.00 78.44 184 CYS A O 1
ATOM 1559 N N . TYR A 1 185 ? 15.579 -0.004 -15.555 1.00 85.88 185 TYR A N 1
ATOM 1560 C CA . TYR A 1 185 ? 14.852 -0.971 -16.373 1.00 85.88 185 TYR A CA 1
ATOM 1561 C C . TYR A 1 185 ? 14.037 -0.233 -17.428 1.00 85.88 185 TYR A C 1
ATOM 1563 O O . TYR A 1 185 ? 13.270 0.661 -17.075 1.00 85.88 185 TYR A O 1
ATOM 1571 N N . TYR A 1 186 ? 14.145 -0.633 -18.691 1.00 90.12 186 TYR A N 1
ATOM 1572 C CA . TYR A 1 186 ? 13.190 -0.256 -19.728 1.00 90.12 186 TYR A CA 1
ATOM 1573 C C . TYR A 1 186 ? 11.957 -1.138 -19.626 1.00 90.12 186 TYR A C 1
ATOM 1575 O O . TYR A 1 186 ? 12.069 -2.358 -19.501 1.00 90.12 186 TYR A O 1
ATOM 1583 N N . LEU A 1 187 ? 10.787 -0.508 -19.673 1.00 92.12 187 LEU A N 1
ATOM 1584 C CA . LEU A 1 187 ? 9.505 -1.172 -19.488 1.00 92.12 187 LEU A CA 1
ATOM 1585 C C . LEU A 1 187 ? 8.750 -1.247 -20.811 1.00 92.12 187 LEU A C 1
ATOM 1587 O O . LEU A 1 187 ? 8.795 -0.316 -21.622 1.00 92.12 187 LEU A O 1
ATOM 1591 N N . ASN A 1 188 ? 7.998 -2.329 -21.009 1.00 92.75 188 ASN A N 1
ATOM 1592 C CA . ASN A 1 188 ? 7.051 -2.451 -22.109 1.00 92.75 188 ASN A CA 1
ATOM 1593 C C . ASN A 1 188 ? 5.915 -1.428 -21.935 1.00 92.75 188 ASN A C 1
ATOM 1595 O O . ASN A 1 188 ? 4.861 -1.693 -21.365 1.00 92.75 188 ASN A O 1
ATOM 1599 N N . ARG A 1 189 ? 6.139 -0.206 -22.411 1.00 91.44 189 ARG A N 1
ATOM 1600 C CA . ARG A 1 189 ? 5.206 0.917 -22.270 1.00 91.44 189 ARG A CA 1
ATOM 1601 C C . ARG A 1 189 ? 3.879 0.689 -22.996 1.00 91.44 189 ARG A C 1
ATOM 1603 O O . ARG A 1 189 ? 2.866 1.261 -22.607 1.00 91.44 189 ARG A O 1
ATOM 1610 N N . ALA A 1 190 ? 3.890 -0.099 -24.070 1.00 91.25 190 ALA A N 1
ATOM 1611 C CA . ALA A 1 190 ? 2.748 -0.240 -24.971 1.00 91.25 190 ALA A CA 1
ATOM 1612 C C . ALA A 1 190 ? 1.541 -0.924 -24.314 1.00 91.25 190 ALA A C 1
ATOM 1614 O O . ALA A 1 190 ? 0.413 -0.689 -24.739 1.00 91.25 190 ALA A O 1
ATOM 1615 N N . ILE A 1 191 ? 1.775 -1.741 -23.285 1.00 90.88 191 ILE A N 1
ATOM 1616 C CA . ILE A 1 191 ? 0.713 -2.482 -22.596 1.00 90.88 191 ILE A CA 1
ATOM 1617 C C . ILE A 1 191 ? 0.101 -1.715 -21.419 1.00 90.88 191 ILE A C 1
ATOM 1619 O O . ILE A 1 191 ? -0.924 -2.136 -20.895 1.00 90.88 191 ILE A O 1
ATOM 1623 N N . GLU A 1 192 ? 0.703 -0.601 -20.996 1.00 89.88 192 GLU A N 1
ATOM 1624 C CA . GLU A 1 192 ? 0.275 0.130 -19.804 1.00 89.88 192 GLU A CA 1
ATOM 1625 C C . GLU A 1 192 ? -0.984 0.981 -20.048 1.00 89.88 192 GLU A C 1
ATOM 1627 O O . GLU A 1 192 ? -1.091 1.713 -21.037 1.00 89.88 192 GLU A O 1
ATOM 1632 N N . THR A 1 193 ? -1.928 0.952 -19.108 1.00 88.25 193 THR A N 1
ATOM 1633 C CA . THR A 1 193 ? -3.255 1.575 -19.258 1.00 88.25 193 THR A CA 1
ATOM 1634 C C . THR A 1 193 ? -3.375 2.970 -18.643 1.00 88.25 193 THR A C 1
ATOM 1636 O O . THR A 1 193 ? -4.333 3.694 -18.955 1.00 88.25 193 THR A O 1
ATOM 1639 N N . ARG A 1 194 ? -2.428 3.384 -17.785 1.00 84.75 194 ARG A N 1
ATOM 1640 C CA . ARG A 1 194 ? -2.543 4.624 -16.996 1.00 84.75 194 ARG A CA 1
ATOM 1641 C C . ARG A 1 194 ? -1.410 5.627 -17.209 1.00 84.75 194 ARG A C 1
ATOM 1643 O O . ARG A 1 194 ? -1.658 6.665 -17.823 1.00 84.75 194 ARG A O 1
ATOM 1650 N N . GLN A 1 195 ? -0.216 5.384 -16.673 1.00 82.56 195 GLN A N 1
ATOM 1651 C CA . GLN A 1 195 ? 0.829 6.410 -16.539 1.00 82.56 195 GLN A CA 1
ATOM 1652 C C . GLN A 1 195 ? 1.817 6.414 -17.712 1.00 82.56 195 GLN A C 1
ATOM 1654 O O . GLN A 1 195 ? 2.471 7.425 -17.971 1.00 82.56 195 GLN A O 1
ATOM 1659 N N . ARG A 1 196 ? 1.847 5.329 -18.493 1.00 84.38 196 ARG A N 1
ATOM 1660 C CA . ARG A 1 196 ? 2.682 5.136 -19.689 1.00 84.38 196 ARG A CA 1
ATOM 1661 C C . ARG A 1 196 ? 4.165 5.393 -19.390 1.00 84.38 196 ARG A C 1
ATOM 1663 O O . ARG A 1 196 ? 4.841 6.055 -20.186 1.00 84.38 196 ARG A O 1
ATOM 1670 N N . LYS A 1 197 ? 4.661 4.903 -18.255 1.00 85.44 197 LYS A N 1
ATOM 1671 C CA . LYS A 1 197 ? 6.050 4.969 -17.798 1.00 85.44 197 LYS A CA 1
ATOM 1672 C C . LYS A 1 197 ? 6.936 4.072 -18.673 1.00 85.44 197 LYS A C 1
ATOM 1674 O O . LYS A 1 197 ? 6.665 2.894 -18.861 1.00 85.44 197 LYS A O 1
ATOM 1679 N N . GLY A 1 198 ? 7.989 4.649 -19.255 1.00 86.56 198 GLY A N 1
ATOM 1680 C CA . GLY A 1 198 ? 8.889 3.936 -20.177 1.00 86.56 198 GLY A CA 1
ATOM 1681 C C . GLY A 1 198 ? 10.123 3.318 -19.519 1.00 86.56 198 GLY A C 1
ATOM 1682 O O . GLY A 1 198 ? 10.742 2.432 -20.099 1.00 86.56 198 GLY A O 1
ATOM 1683 N N . PHE A 1 199 ? 10.482 3.778 -18.321 1.00 87.12 199 PHE A N 1
ATOM 1684 C CA . PHE A 1 199 ? 11.651 3.306 -17.589 1.00 87.12 199 PHE A CA 1
ATOM 1685 C C . PHE A 1 199 ? 11.413 3.367 -16.080 1.00 87.12 199 PHE A C 1
ATOM 1687 O O . PHE A 1 199 ? 10.628 4.184 -15.599 1.00 87.12 199 PHE A O 1
ATOM 1694 N N . TYR A 1 200 ? 12.109 2.522 -15.327 1.00 81.00 200 TYR A N 1
ATOM 1695 C CA . TYR A 1 200 ? 12.086 2.491 -13.869 1.00 81.00 200 TYR A CA 1
ATOM 1696 C C . TYR A 1 200 ? 13.491 2.653 -13.292 1.00 81.00 200 TYR A C 1
ATOM 1698 O O . TYR A 1 200 ? 14.391 1.855 -13.560 1.00 81.00 200 TYR A O 1
ATOM 1706 N N . LEU A 1 201 ? 13.639 3.685 -12.462 1.00 76.75 201 LEU A N 1
ATOM 1707 C CA . LEU A 1 201 ? 14.815 3.979 -11.654 1.00 76.75 201 LEU A CA 1
ATOM 1708 C C . LEU A 1 201 ? 14.440 3.809 -10.180 1.00 76.75 201 LEU A C 1
ATOM 1710 O O . LEU A 1 201 ? 13.675 4.598 -9.627 1.00 76.75 201 LEU A O 1
ATOM 1714 N N . LYS A 1 202 ? 14.998 2.792 -9.515 1.00 68.00 202 LYS A N 1
ATOM 1715 C CA . LYS A 1 202 ? 14.634 2.460 -8.125 1.00 68.00 202 LYS A CA 1
ATOM 1716 C C . LYS A 1 202 ? 14.981 3.568 -7.113 1.00 68.00 202 LYS A C 1
ATOM 1718 O O . LYS A 1 202 ? 14.395 3.624 -6.039 1.00 68.00 202 LYS A O 1
ATOM 1723 N N . ASN A 1 203 ? 15.905 4.473 -7.453 1.00 63.16 203 ASN A N 1
ATOM 1724 C CA . ASN A 1 203 ? 16.320 5.583 -6.585 1.00 63.16 203 ASN A CA 1
ATOM 1725 C C . ASN A 1 203 ? 15.444 6.851 -6.716 1.00 63.16 203 ASN A C 1
ATOM 1727 O O . ASN A 1 203 ? 15.531 7.735 -5.866 1.00 63.16 203 ASN A O 1
ATOM 1731 N N . GLU A 1 204 ? 14.604 6.960 -7.748 1.00 62.28 204 GLU A N 1
ATOM 1732 C CA . GLU A 1 204 ? 13.840 8.190 -8.029 1.00 62.28 204 GLU A CA 1
ATOM 1733 C C . GLU A 1 204 ? 12.488 8.266 -7.329 1.00 62.28 204 GLU A C 1
ATOM 1735 O O . GLU A 1 204 ? 11.876 9.328 -7.279 1.00 62.28 204 GLU A O 1
ATOM 1740 N N . ALA A 1 205 ? 12.005 7.156 -6.785 1.00 57.28 205 ALA A N 1
ATOM 1741 C CA . ALA A 1 205 ? 10.679 7.136 -6.210 1.00 57.28 205 ALA A CA 1
ATOM 1742 C C . ALA A 1 205 ? 10.619 7.972 -4.914 1.00 57.28 205 ALA A C 1
ATOM 1744 O O . ALA A 1 205 ? 11.461 7.838 -4.012 1.00 57.28 205 ALA A O 1
ATOM 1745 N N . GLU A 1 206 ? 9.626 8.866 -4.862 1.00 54.16 206 GLU A N 1
ATOM 1746 C CA . GLU A 1 206 ? 9.386 9.799 -3.754 1.00 54.16 206 GLU A CA 1
ATOM 1747 C C . GLU A 1 206 ? 8.895 9.085 -2.489 1.00 54.16 206 GLU A C 1
ATOM 1749 O O . GLU A 1 206 ? 9.152 9.555 -1.383 1.00 54.16 206 GLU A O 1
ATOM 1754 N N . ASP A 1 207 ? 8.236 7.930 -2.637 1.00 54.91 207 ASP A N 1
ATOM 1755 C CA . ASP A 1 207 ? 7.735 7.136 -1.517 1.00 54.91 207 ASP A CA 1
ATOM 1756 C C . ASP A 1 207 ? 8.879 6.325 -0.879 1.00 54.91 207 ASP A C 1
ATOM 1758 O O . ASP A 1 207 ? 9.406 5.407 -1.520 1.00 54.91 207 ASP A O 1
ATOM 1762 N N . PRO A 1 208 ? 9.244 6.561 0.397 1.00 50.03 208 PRO A N 1
ATOM 1763 C CA . PRO A 1 208 ? 10.221 5.740 1.110 1.00 50.03 208 PRO A CA 1
ATOM 1764 C C . PRO A 1 208 ? 9.860 4.246 1.156 1.00 50.03 208 PRO A C 1
ATOM 1766 O O . PRO A 1 208 ? 10.738 3.426 1.415 1.00 50.03 208 PRO A O 1
ATOM 1769 N N . ALA A 1 209 ? 8.593 3.862 0.954 1.00 49.53 209 ALA A N 1
ATOM 1770 C CA . ALA A 1 209 ? 8.144 2.473 0.822 1.00 49.53 209 ALA A CA 1
ATOM 1771 C C . ALA A 1 209 ? 8.685 1.773 -0.432 1.00 49.53 209 ALA A C 1
ATOM 1773 O O . ALA A 1 209 ? 9.072 0.612 -0.364 1.00 49.53 209 ALA A O 1
ATOM 1774 N N . SER A 1 210 ? 8.814 2.490 -1.546 1.00 53.19 210 SER A N 1
ATOM 1775 C CA . SER A 1 210 ? 9.346 1.948 -2.807 1.00 53.19 210 SER A CA 1
ATOM 1776 C C . SER A 1 210 ? 10.868 1.723 -2.793 1.00 53.19 210 SER A C 1
ATOM 1778 O O . SER A 1 210 ? 11.401 0.936 -3.575 1.00 53.19 210 SER A O 1
ATOM 1780 N N . ALA A 1 211 ? 11.578 2.373 -1.862 1.00 54.19 211 ALA A N 1
ATOM 1781 C CA . ALA A 1 211 ? 13.005 2.162 -1.623 1.00 54.19 211 ALA A CA 1
ATOM 1782 C C . ALA A 1 211 ? 13.297 0.892 -0.795 1.00 54.19 211 ALA A C 1
ATOM 1784 O O . ALA A 1 211 ? 14.460 0.614 -0.482 1.00 54.19 211 ALA A O 1
ATOM 1785 N N . ARG A 1 212 ? 12.261 0.140 -0.396 1.00 62.75 212 ARG A N 1
ATOM 1786 C CA . ARG A 1 212 ? 12.381 -1.041 0.466 1.00 62.75 212 ARG A CA 1
ATOM 1787 C C . ARG A 1 212 ? 12.437 -2.314 -0.367 1.00 62.75 212 ARG A C 1
ATOM 1789 O O . ARG A 1 212 ? 11.883 -2.413 -1.457 1.00 62.75 212 ARG A O 1
ATOM 1796 N N . TRP A 1 213 ? 13.168 -3.279 0.167 1.00 66.19 213 TRP A N 1
ATOM 1797 C CA . TRP A 1 213 ? 13.360 -4.589 -0.436 1.00 66.19 213 TRP A CA 1
ATOM 1798 C C . TRP A 1 213 ? 12.117 -5.450 -0.291 1.00 66.19 213 TRP A C 1
ATOM 1800 O O . TRP A 1 213 ? 11.356 -5.286 0.660 1.00 66.19 213 TRP A O 1
ATOM 1810 N N . VAL A 1 214 ? 11.961 -6.400 -1.208 1.00 74.25 214 VAL A N 1
ATOM 1811 C CA . VAL A 1 214 ? 10.861 -7.365 -1.223 1.00 74.25 214 VAL A CA 1
ATOM 1812 C C . VAL A 1 214 ? 11.263 -8.607 -0.411 1.00 74.25 214 VAL A C 1
ATOM 1814 O O . VAL A 1 214 ? 12.068 -9.392 -0.908 1.00 74.25 214 VAL A O 1
ATOM 1817 N N . PRO A 1 215 ? 10.711 -8.842 0.804 1.00 71.62 215 PRO A N 1
ATOM 1818 C CA . PRO A 1 215 ? 11.086 -9.995 1.642 1.00 71.62 215 PRO A CA 1
ATOM 1819 C C . PRO A 1 215 ? 10.892 -11.341 0.937 1.00 71.62 215 PRO A C 1
ATOM 1821 O O . PRO A 1 215 ? 11.686 -12.262 1.099 1.00 71.62 215 PRO A O 1
ATOM 1824 N N . LYS A 1 216 ? 9.890 -11.414 0.049 1.00 79.12 216 LYS A N 1
ATOM 1825 C CA . LYS A 1 216 ? 9.586 -12.601 -0.759 1.00 79.12 216 LYS A CA 1
ATOM 1826 C C . LYS A 1 216 ? 10.741 -13.055 -1.656 1.00 79.12 216 LYS A C 1
ATOM 1828 O O . LYS A 1 216 ? 10.705 -14.172 -2.157 1.00 79.12 216 LYS A O 1
ATOM 1833 N N . ALA A 1 217 ? 11.762 -12.222 -1.865 1.00 76.00 217 ALA A N 1
ATOM 1834 C CA . ALA A 1 217 ? 12.959 -12.599 -2.605 1.00 76.00 217 ALA A CA 1
ATOM 1835 C C . ALA A 1 217 ? 13.705 -13.794 -1.984 1.00 76.00 217 ALA A C 1
ATOM 1837 O O . ALA A 1 217 ? 14.401 -14.493 -2.709 1.00 76.00 217 ALA A O 1
ATOM 1838 N N . GLU A 1 218 ? 13.541 -14.067 -0.685 1.00 74.56 218 GLU A N 1
ATOM 1839 C CA . GLU A 1 218 ? 14.045 -15.298 -0.056 1.00 74.56 218 GLU A CA 1
ATOM 1840 C C . GLU A 1 218 ? 13.412 -16.567 -0.655 1.00 74.56 218 GLU A C 1
ATOM 1842 O O . GLU A 1 218 ? 14.078 -17.589 -0.806 1.00 74.56 218 GLU A O 1
ATOM 1847 N N . PHE A 1 219 ? 12.145 -16.481 -1.062 1.00 82.12 219 PHE A N 1
ATOM 1848 C CA . PHE A 1 219 ? 11.349 -17.608 -1.552 1.00 82.12 219 PHE A CA 1
ATOM 1849 C C . PHE A 1 219 ? 11.227 -17.633 -3.080 1.00 82.12 219 PHE A C 1
ATOM 1851 O O . PHE A 1 219 ? 10.875 -18.655 -3.669 1.00 82.12 219 PHE A O 1
ATOM 1858 N N . ILE A 1 220 ? 11.516 -16.511 -3.746 1.00 85.94 220 ILE A N 1
ATOM 1859 C CA . ILE A 1 220 ? 11.296 -16.323 -5.182 1.00 85.94 220 ILE A CA 1
ATOM 1860 C C . ILE A 1 220 ? 12.612 -15.893 -5.844 1.00 85.94 220 ILE A C 1
ATOM 1862 O O . ILE A 1 220 ? 12.869 -14.696 -6.001 1.00 85.94 220 ILE A O 1
ATOM 1866 N N . PRO A 1 221 ? 13.434 -16.846 -6.324 1.00 82.75 221 PRO A N 1
ATOM 1867 C CA . PRO A 1 221 ? 14.757 -16.542 -6.872 1.00 82.75 221 PRO A CA 1
ATOM 1868 C C . PRO A 1 221 ? 14.759 -15.556 -8.050 1.00 82.75 221 PRO A C 1
ATOM 1870 O O . PRO A 1 221 ? 15.754 -14.875 -8.295 1.00 82.75 221 PRO A O 1
ATOM 1873 N N . LEU A 1 222 ? 13.658 -15.470 -8.803 1.00 83.50 222 LEU A N 1
ATOM 1874 C CA . LEU A 1 222 ? 13.526 -14.535 -9.922 1.00 83.50 222 LEU A CA 1
ATOM 1875 C C . LEU A 1 222 ? 13.584 -13.066 -9.469 1.00 83.50 222 LEU A C 1
ATOM 1877 O O . LEU A 1 222 ? 14.114 -12.224 -10.191 1.00 83.50 222 LEU A O 1
ATOM 1881 N N . VAL A 1 223 ? 13.111 -12.767 -8.256 1.00 82.62 223 VAL A N 1
ATOM 1882 C CA . VAL A 1 223 ? 13.070 -11.406 -7.696 1.00 82.62 223 VAL A CA 1
ATOM 1883 C C . VAL A 1 223 ? 14.463 -10.786 -7.638 1.00 82.62 223 VAL A C 1
ATOM 1885 O O . VAL A 1 223 ? 14.625 -9.600 -7.920 1.00 82.62 223 VAL A O 1
ATOM 1888 N N . HIS A 1 224 ? 15.499 -11.585 -7.366 1.00 77.69 224 HIS A N 1
ATOM 1889 C CA . HIS A 1 224 ? 16.871 -11.086 -7.271 1.00 77.69 224 HIS A CA 1
ATOM 1890 C C . HIS A 1 224 ? 17.388 -10.439 -8.560 1.00 77.69 224 HIS A C 1
ATOM 1892 O O . HIS A 1 224 ? 18.298 -9.618 -8.505 1.00 77.69 224 HIS A O 1
ATOM 1898 N N . ALA A 1 225 ? 16.840 -10.794 -9.728 1.00 79.38 225 ALA A N 1
ATOM 1899 C CA . ALA A 1 225 ? 17.233 -10.162 -10.986 1.00 79.38 225 ALA A CA 1
ATOM 1900 C C . ALA A 1 225 ? 16.816 -8.683 -11.054 1.00 79.38 225 ALA A C 1
ATOM 1902 O O . ALA A 1 225 ? 17.437 -7.917 -11.794 1.00 79.38 225 ALA A O 1
ATOM 1903 N N . PHE A 1 226 ? 15.795 -8.309 -10.277 1.00 80.06 226 PHE A N 1
ATOM 1904 C CA . PHE A 1 226 ? 15.145 -7.000 -10.287 1.00 80.06 226 PHE A CA 1
ATOM 1905 C C . PHE A 1 226 ? 15.478 -6.146 -9.062 1.00 80.06 226 PHE A C 1
ATOM 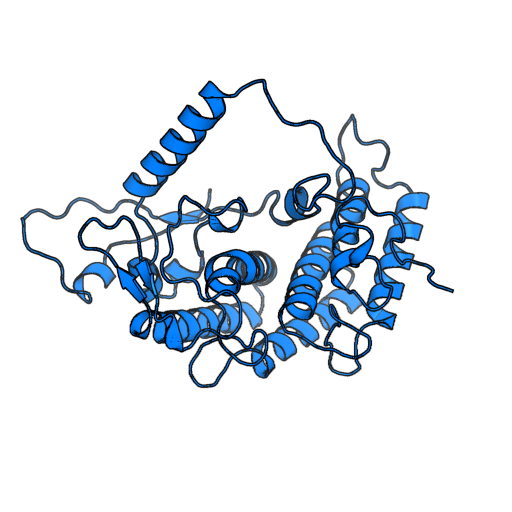1907 O O . PHE A 1 226 ? 15.307 -4.925 -9.074 1.00 80.06 226 PHE A O 1
ATOM 1914 N N . GLU A 1 227 ? 15.995 -6.775 -8.013 1.00 76.88 227 GLU A N 1
ATOM 1915 C CA . GLU A 1 227 ? 16.439 -6.091 -6.814 1.00 76.88 227 GLU A CA 1
ATOM 1916 C C . GLU A 1 227 ? 17.858 -5.512 -6.977 1.00 76.88 227 GLU A C 1
ATOM 1918 O O . GLU A 1 227 ? 18.677 -6.053 -7.728 1.00 76.88 227 GLU A O 1
ATOM 1923 N N . PRO A 1 228 ? 18.166 -4.385 -6.309 1.00 73.75 228 PRO A N 1
ATOM 1924 C CA . PRO A 1 228 ? 19.514 -3.834 -6.314 1.00 73.75 228 PRO A CA 1
ATOM 1925 C C . PRO A 1 228 ? 20.468 -4.789 -5.581 1.00 73.75 228 PRO A C 1
ATOM 1927 O O . PRO A 1 228 ? 20.083 -5.825 -5.061 1.00 73.75 228 PRO A O 1
ATOM 1930 N N . SER A 1 229 ? 21.745 -4.463 -5.527 1.00 73.62 229 SER A N 1
ATOM 1931 C CA . SER A 1 229 ? 22.742 -5.086 -4.661 1.00 73.62 229 SER A CA 1
ATOM 1932 C C . SER A 1 229 ? 22.929 -4.250 -3.391 1.00 73.62 229 SER A C 1
ATOM 1934 O O . SER A 1 229 ? 22.518 -3.088 -3.313 1.00 73.62 229 SER A O 1
ATOM 1936 N N . ARG A 1 230 ? 23.618 -4.793 -2.375 1.00 72.50 230 ARG A N 1
ATOM 1937 C CA . ARG A 1 230 ? 24.023 -4.002 -1.196 1.00 72.50 230 ARG A CA 1
ATOM 1938 C C . ARG A 1 230 ? 24.846 -2.769 -1.577 1.00 72.50 230 ARG A C 1
ATOM 1940 O O . ARG A 1 230 ? 24.685 -1.720 -0.955 1.00 72.50 230 ARG A O 1
ATOM 1947 N N . GLN A 1 231 ? 25.738 -2.897 -2.558 1.00 75.06 231 GLN A N 1
ATOM 1948 C CA . GLN A 1 231 ? 26.606 -1.803 -2.997 1.00 75.06 231 GLN A CA 1
ATOM 1949 C C . GLN A 1 231 ? 25.797 -0.701 -3.686 1.00 75.06 231 GLN A C 1
ATOM 1951 O O . GLN A 1 231 ? 25.961 0.472 -3.348 1.00 75.06 231 GLN A O 1
ATOM 1956 N N . GLU A 1 232 ? 24.871 -1.075 -4.573 1.00 76.38 232 GLU A N 1
ATOM 1957 C CA . GLU A 1 232 ? 23.935 -0.137 -5.204 1.00 76.38 232 GLU A CA 1
ATOM 1958 C C . GLU A 1 232 ? 23.072 0.568 -4.149 1.00 76.38 232 GLU A C 1
ATOM 1960 O O . GLU A 1 232 ? 22.993 1.794 -4.156 1.00 76.38 232 GLU A O 1
ATOM 1965 N N . MET A 1 233 ? 22.536 -0.155 -3.158 1.00 75.38 233 MET A N 1
ATOM 1966 C CA . MET A 1 233 ? 21.755 0.463 -2.078 1.00 75.38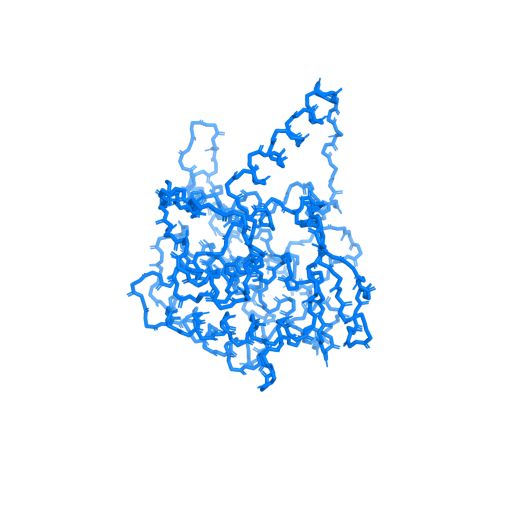 233 MET A CA 1
ATOM 1967 C C . MET A 1 233 ? 22.560 1.425 -1.210 1.00 75.38 233 MET A C 1
ATOM 1969 O O . MET A 1 233 ? 22.078 2.515 -0.907 1.00 75.38 233 MET A O 1
ATOM 1973 N N . LYS A 1 234 ? 23.788 1.064 -0.820 1.00 76.81 234 LYS A N 1
ATOM 1974 C CA . LYS A 1 234 ? 24.678 1.977 -0.083 1.00 76.81 234 LYS A CA 1
ATOM 1975 C C . LYS A 1 234 ? 24.955 3.240 -0.898 1.00 76.81 234 LYS A C 1
ATOM 1977 O O . LYS A 1 234 ? 24.935 4.339 -0.348 1.00 76.81 234 LYS A O 1
ATOM 1982 N N . ARG A 1 235 ? 25.180 3.096 -2.209 1.00 78.50 235 ARG A N 1
ATOM 1983 C CA . ARG A 1 235 ? 25.382 4.225 -3.123 1.00 78.50 235 ARG A CA 1
ATOM 1984 C C . ARG A 1 235 ? 24.138 5.111 -3.201 1.00 78.50 235 ARG A C 1
ATOM 1986 O O . ARG A 1 235 ? 24.279 6.323 -3.069 1.00 78.50 235 ARG A O 1
ATOM 1993 N N . PHE A 1 236 ? 22.946 4.534 -3.355 1.00 77.12 236 PHE A N 1
ATOM 19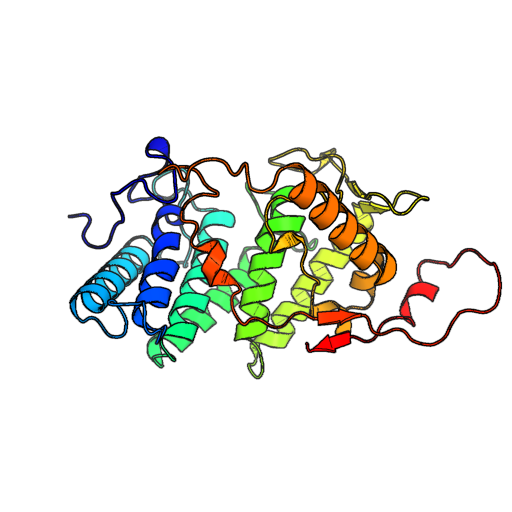94 C CA . PHE A 1 236 ? 21.682 5.279 -3.401 1.00 77.12 236 PHE A CA 1
ATOM 1995 C C . PHE A 1 236 ? 21.407 6.028 -2.095 1.00 77.12 236 PHE A C 1
ATOM 1997 O O . PHE A 1 236 ? 21.107 7.219 -2.122 1.00 77.12 236 PHE A O 1
ATOM 2004 N N . GLN A 1 237 ? 21.588 5.368 -0.947 1.00 77.94 237 GLN A N 1
ATOM 2005 C CA . GLN A 1 237 ? 21.429 5.992 0.369 1.00 77.94 237 GLN A CA 1
ATOM 2006 C C . GLN A 1 237 ? 22.403 7.153 0.565 1.00 77.94 237 GLN A C 1
ATOM 2008 O O . GLN A 1 237 ? 21.987 8.227 0.991 1.00 77.94 237 GLN A O 1
ATOM 2013 N N . LYS A 1 238 ? 23.678 6.967 0.198 1.00 83.75 238 LYS A N 1
ATOM 2014 C CA . LYS A 1 238 ? 24.677 8.038 0.254 1.00 83.75 238 LYS A CA 1
ATOM 2015 C C . LYS A 1 238 ? 24.287 9.214 -0.642 1.00 83.75 238 LYS A C 1
ATOM 2017 O O . LYS A 1 238 ? 24.317 10.345 -0.186 1.00 83.75 238 LYS A O 1
ATOM 2022 N N . GLN A 1 239 ? 23.862 8.958 -1.881 1.00 82.62 239 GLN A N 1
ATOM 2023 C CA . GLN A 1 239 ? 23.415 10.011 -2.798 1.00 82.62 239 GLN A CA 1
ATOM 2024 C C . GLN A 1 239 ? 22.214 10.791 -2.248 1.00 82.62 239 GLN A C 1
ATOM 2026 O O . GLN A 1 239 ? 22.230 12.019 -2.298 1.00 82.62 239 GLN A O 1
ATOM 2031 N N . LYS A 1 240 ? 21.201 10.105 -1.695 1.00 79.88 240 LYS A N 1
ATOM 2032 C CA . LYS A 1 240 ? 20.048 10.766 -1.060 1.00 79.88 240 LYS A CA 1
ATOM 2033 C C . LYS A 1 240 ? 20.470 11.582 0.164 1.00 79.88 240 LYS A C 1
ATOM 2035 O O . LYS A 1 240 ? 20.009 12.708 0.318 1.00 79.88 240 LYS A O 1
ATOM 2040 N N . TYR A 1 241 ? 21.366 11.053 0.996 1.00 84.19 241 TYR A N 1
ATOM 2041 C CA . TYR A 1 241 ? 21.882 11.759 2.169 1.00 84.19 241 TYR A CA 1
ATOM 2042 C C . TYR A 1 241 ? 22.702 12.999 1.785 1.00 84.19 241 TYR A C 1
ATOM 2044 O O . TYR A 1 241 ? 22.461 14.077 2.319 1.00 84.19 241 TYR A O 1
ATOM 2052 N N . ASP A 1 242 ? 23.612 12.878 0.815 1.00 88.12 242 ASP A N 1
ATOM 2053 C CA . ASP A 1 242 ? 24.422 13.989 0.305 1.00 88.12 242 ASP A CA 1
ATOM 2054 C C . ASP A 1 242 ? 23.541 15.065 -0.356 1.00 88.12 242 ASP A C 1
ATOM 2056 O O . ASP A 1 242 ? 23.813 16.256 -0.223 1.00 88.12 242 ASP A O 1
ATOM 2060 N N . ALA A 1 243 ? 22.477 14.667 -1.064 1.00 84.44 243 ALA A N 1
ATOM 2061 C CA . ALA A 1 243 ? 21.503 15.593 -1.640 1.00 84.44 243 ALA A CA 1
ATOM 2062 C C . ALA A 1 243 ? 20.697 16.321 -0.554 1.00 84.44 243 ALA A C 1
ATOM 2064 O O . ALA A 1 243 ? 20.610 17.545 -0.588 1.00 84.44 243 ALA A O 1
ATOM 2065 N N . MET A 1 244 ? 20.178 15.587 0.437 1.00 84.69 244 MET A N 1
ATOM 2066 C CA . MET A 1 244 ? 19.461 16.152 1.584 1.00 84.69 244 MET A CA 1
ATOM 2067 C C . MET A 1 244 ? 20.348 17.114 2.384 1.00 84.69 244 MET A C 1
ATOM 2069 O O . MET A 1 244 ? 19.904 18.194 2.752 1.00 84.69 244 MET A O 1
ATOM 2073 N N . GLY A 1 245 ? 21.614 16.757 2.618 1.00 88.62 245 GLY A N 1
ATOM 2074 C CA . GLY A 1 245 ? 22.564 17.588 3.359 1.00 88.62 245 GLY A CA 1
ATOM 2075 C C . GLY A 1 245 ? 22.864 18.930 2.687 1.00 88.62 245 GLY A C 1
ATOM 2076 O O . GLY A 1 245 ? 23.173 19.892 3.380 1.00 88.62 245 GLY A O 1
ATOM 2077 N N . LYS A 1 246 ? 22.731 19.028 1.356 1.00 89.69 246 LYS A N 1
ATOM 2078 C CA . LYS A 1 246 ? 22.896 20.295 0.619 1.00 89.69 246 LYS A CA 1
ATOM 2079 C C . LYS A 1 246 ? 21.728 21.258 0.804 1.00 89.69 246 LYS A C 1
ATOM 2081 O O . LYS A 1 246 ? 21.929 22.456 0.653 1.00 89.69 246 LYS A O 1
ATOM 2086 N N . SER A 1 247 ? 20.530 20.742 1.073 1.00 85.44 247 SER A N 1
ATOM 2087 C CA . SER A 1 247 ? 19.307 21.534 1.226 1.00 85.44 247 SER A CA 1
ATOM 2088 C C . SER A 1 247 ? 18.817 21.604 2.671 1.00 85.44 247 SER A C 1
ATOM 2090 O O . SER A 1 247 ? 17.749 22.140 2.916 1.00 85.44 247 SER A O 1
ATOM 2092 N N . TYR A 1 248 ? 19.532 21.030 3.639 1.00 85.06 248 TYR A N 1
ATOM 2093 C CA . TYR A 1 248 ? 19.142 21.075 5.048 1.00 85.06 248 TYR A CA 1
ATOM 2094 C C . TYR A 1 248 ? 19.739 22.320 5.733 1.00 85.06 248 TYR A C 1
ATOM 2096 O O . TYR A 1 248 ? 20.927 22.583 5.539 1.00 85.06 248 TYR A O 1
ATOM 2104 N N . PRO A 1 249 ? 18.985 23.061 6.573 1.00 88.62 249 PRO A N 1
ATOM 2105 C CA . PRO A 1 249 ? 17.627 22.792 7.059 1.00 88.62 249 PRO A CA 1
ATOM 2106 C C . PRO A 1 249 ? 16.502 23.427 6.220 1.00 88.62 249 PRO A C 1
ATOM 2108 O O . PRO A 1 249 ? 15.383 23.526 6.720 1.00 88.62 249 PRO A O 1
ATOM 2111 N N . ASP A 1 250 ? 16.765 23.852 4.981 1.00 87.88 250 ASP A N 1
ATOM 2112 C CA . ASP A 1 250 ? 15.786 24.487 4.086 1.00 87.88 250 ASP A CA 1
ATOM 2113 C C . ASP A 1 250 ? 14.715 23.487 3.605 1.00 87.88 250 ASP A C 1
ATOM 2115 O O . ASP A 1 250 ? 14.694 23.015 2.466 1.00 87.88 250 ASP A O 1
ATOM 2119 N N . VAL A 1 251 ? 13.798 23.147 4.511 1.00 80.62 251 VAL A N 1
ATOM 2120 C CA . VAL A 1 251 ? 12.649 22.275 4.263 1.00 80.62 251 VAL A CA 1
ATOM 2121 C C . VAL A 1 251 ? 11.404 23.103 3.957 1.00 80.62 251 VAL A C 1
ATOM 2123 O O . VAL A 1 251 ? 11.134 24.121 4.597 1.00 80.62 251 VAL A O 1
ATOM 2126 N N . ALA A 1 252 ? 10.622 22.660 2.970 1.00 80.31 252 ALA A N 1
ATOM 2127 C CA . ALA A 1 252 ? 9.362 23.311 2.632 1.00 80.31 252 ALA A CA 1
ATOM 2128 C C . ALA A 1 252 ? 8.397 23.294 3.836 1.00 80.31 252 ALA A C 1
ATOM 2130 O O . ALA A 1 252 ? 8.358 22.307 4.579 1.00 80.31 252 ALA A O 1
ATOM 2131 N N . PRO A 1 253 ? 7.587 24.350 4.033 1.00 83.44 253 PRO A N 1
ATOM 2132 C CA . PRO A 1 253 ? 6.596 24.366 5.099 1.00 83.44 253 PRO A CA 1
ATOM 2133 C C . PRO A 1 253 ? 5.563 23.250 4.900 1.00 83.44 253 PRO A C 1
ATOM 2135 O O . PRO A 1 253 ? 5.203 22.916 3.769 1.00 83.44 253 PRO A O 1
ATOM 2138 N N . LEU A 1 254 ? 5.044 22.709 6.005 1.00 84.19 254 LEU A N 1
ATOM 2139 C CA . LEU A 1 254 ? 3.922 21.771 5.972 1.00 84.19 254 LEU A CA 1
ATOM 2140 C C . LEU A 1 254 ? 2.671 22.479 5.435 1.00 84.19 254 LEU A C 1
ATOM 2142 O O . LEU A 1 254 ? 2.284 23.533 5.939 1.00 84.19 254 LEU A O 1
ATOM 2146 N N . GLN A 1 255 ? 2.019 21.887 4.435 1.00 85.69 255 GLN A N 1
ATOM 2147 C CA . GLN A 1 255 ? 0.815 22.441 3.811 1.00 85.69 255 GLN A CA 1
ATOM 2148 C C . GLN A 1 255 ? -0.327 21.434 3.882 1.00 85.69 255 GLN A C 1
ATOM 2150 O O . GLN A 1 255 ? -0.170 20.281 3.493 1.00 85.69 255 GLN A O 1
ATOM 2155 N N . ALA A 1 256 ? -1.493 21.869 4.349 1.00 86.75 256 ALA A N 1
ATOM 2156 C CA . ALA A 1 256 ? -2.679 21.023 4.343 1.00 86.75 256 ALA A CA 1
ATOM 2157 C C . ALA A 1 256 ? -3.135 20.724 2.903 1.00 86.75 256 ALA A C 1
ATOM 2159 O O . ALA A 1 256 ? -3.097 21.584 2.023 1.00 86.75 256 ALA A O 1
ATOM 2160 N N . GLY A 1 257 ? -3.590 19.497 2.671 1.00 81.88 257 GLY A N 1
ATOM 2161 C CA . GLY A 1 257 ? -4.142 19.047 1.398 1.00 81.88 257 GLY A CA 1
ATOM 2162 C C . GLY A 1 257 ? -3.102 18.652 0.349 1.00 81.88 257 GLY A C 1
ATOM 2163 O O . GLY A 1 257 ? -3.480 18.351 -0.785 1.00 81.88 257 GLY A O 1
ATOM 2164 N N . ILE A 1 258 ? -1.818 18.618 0.711 1.00 81.38 258 ILE A N 1
ATOM 2165 C CA . ILE A 1 258 ? -0.744 18.089 -0.133 1.00 81.38 258 ILE A CA 1
ATOM 2166 C C . ILE A 1 258 ? -0.460 16.650 0.273 1.00 81.38 258 ILE A C 1
ATOM 2168 O O . ILE A 1 258 ? -0.306 16.375 1.455 1.00 81.38 258 ILE A O 1
ATOM 2172 N N . PHE A 1 259 ? -0.333 15.762 -0.718 1.00 76.88 259 PHE A N 1
ATOM 2173 C CA . PHE A 1 259 ? -0.090 14.334 -0.511 1.00 76.88 259 PHE A CA 1
ATOM 2174 C C . PHE A 1 259 ? 1.046 14.096 0.495 1.00 76.88 259 PHE A C 1
ATOM 2176 O O . PHE A 1 259 ? 0.832 13.518 1.540 1.00 76.88 259 PHE A O 1
ATOM 2183 N N . ASN A 1 260 ? 2.243 14.644 0.311 1.00 72.69 260 ASN A N 1
ATOM 2184 C CA . ASN A 1 260 ? 3.345 14.341 1.238 1.00 72.69 260 ASN A CA 1
ATOM 2185 C C . ASN A 1 260 ? 3.234 14.994 2.637 1.00 72.69 260 ASN A C 1
ATOM 2187 O O . ASN A 1 260 ? 4.034 14.683 3.518 1.00 72.69 260 ASN A O 1
ATOM 2191 N N . ALA A 1 261 ? 2.257 15.872 2.880 1.00 76.44 261 ALA A N 1
ATOM 2192 C CA . ALA A 1 261 ? 2.085 16.558 4.156 1.00 76.44 261 ALA A CA 1
ATOM 2193 C C . ALA A 1 261 ? 1.039 15.853 5.034 1.00 76.44 261 ALA A C 1
ATOM 2195 O O . ALA A 1 261 ? -0.044 15.501 4.575 1.00 76.44 261 ALA A O 1
ATOM 2196 N N . PHE A 1 262 ? 1.359 15.657 6.320 1.00 81.56 262 PHE A N 1
ATOM 2197 C CA . PHE A 1 262 ? 0.493 14.952 7.285 1.00 81.56 262 PHE A CA 1
ATOM 2198 C C . PHE A 1 262 ? 0.054 13.552 6.817 1.00 81.56 262 PHE A C 1
ATOM 2200 O O . PHE A 1 262 ? -1.035 13.076 7.145 1.00 81.56 262 PHE A O 1
ATOM 2207 N N . SER A 1 263 ? 0.909 12.900 6.029 1.00 85.38 263 SER A N 1
ATOM 2208 C CA . SER A 1 263 ? 0.598 11.631 5.390 1.00 85.38 263 SER A CA 1
ATOM 2209 C C . SER A 1 263 ? 0.480 10.480 6.389 1.00 85.38 263 SER A C 1
ATOM 2211 O O . SER A 1 263 ? 1.405 10.271 7.179 1.00 85.38 263 SER A O 1
ATOM 2213 N N . PRO A 1 264 ? -0.581 9.651 6.311 1.00 87.06 264 PRO A N 1
ATOM 2214 C CA . PRO A 1 264 ? -0.680 8.438 7.114 1.00 87.06 264 PRO A CA 1
ATOM 2215 C C . PRO A 1 264 ? 0.390 7.399 6.729 1.00 87.06 264 PRO A C 1
ATOM 2217 O O . PRO A 1 264 ? 0.636 6.460 7.483 1.00 87.06 264 PRO A O 1
ATOM 2220 N N . TYR A 1 265 ? 1.088 7.574 5.597 1.00 83.00 265 TYR A N 1
ATOM 2221 C CA . TYR A 1 265 ? 2.197 6.706 5.186 1.00 83.00 265 TYR A CA 1
ATOM 2222 C C . TYR A 1 265 ? 3.388 6.783 6.148 1.00 83.00 265 TYR A C 1
ATOM 2224 O O . TYR A 1 265 ? 4.175 5.838 6.203 1.00 83.00 265 TYR A O 1
ATOM 2232 N N . ALA A 1 266 ? 3.501 7.859 6.939 1.00 82.44 266 ALA A N 1
ATOM 2233 C CA . ALA A 1 266 ? 4.516 7.977 7.984 1.00 82.44 266 ALA A CA 1
ATOM 2234 C C . ALA A 1 266 ? 4.415 6.842 9.021 1.00 82.44 266 ALA A C 1
ATOM 2236 O O . ALA A 1 266 ? 5.434 6.341 9.487 1.00 82.44 266 ALA A O 1
ATOM 2237 N N . PHE A 1 267 ? 3.193 6.393 9.317 1.00 86.19 267 PHE A N 1
ATOM 2238 C CA . PHE A 1 267 ? 2.901 5.375 10.333 1.00 86.19 267 PHE A CA 1
ATOM 2239 C C . PHE A 1 267 ? 2.729 3.972 9.739 1.00 86.19 267 PHE A C 1
ATOM 2241 O O . PHE A 1 267 ? 2.805 2.960 10.441 1.00 86.19 267 PHE A O 1
ATOM 2248 N N . LEU A 1 268 ? 2.490 3.906 8.427 1.00 84.88 268 LEU A N 1
ATOM 2249 C CA . LEU A 1 268 ? 2.124 2.688 7.708 1.00 84.88 268 LEU A CA 1
ATOM 2250 C C . LEU A 1 268 ? 3.156 1.579 7.841 1.00 84.88 268 LEU A C 1
ATOM 2252 O O . LEU A 1 268 ? 2.798 0.421 8.027 1.00 84.88 268 LEU A O 1
ATOM 2256 N N . HIS A 1 269 ? 4.427 1.951 7.770 1.00 78.31 269 HIS A N 1
ATOM 2257 C CA . HIS A 1 269 ? 5.532 1.008 7.804 1.00 78.31 269 HIS A CA 1
ATOM 2258 C C . HIS A 1 269 ? 6.443 1.195 9.019 1.00 78.31 269 HIS A C 1
ATOM 2260 O O . HIS A 1 269 ? 7.589 0.745 9.005 1.00 78.31 269 HIS A O 1
ATOM 2266 N N . GLU A 1 270 ? 5.989 1.919 10.040 1.00 78.75 270 GLU A N 1
ATOM 2267 C CA . GLU A 1 270 ? 6.778 2.118 11.252 1.00 78.75 270 GLU A CA 1
ATOM 2268 C C . GLU A 1 270 ? 6.973 0.789 11.991 1.00 78.75 270 GLU A C 1
ATOM 2270 O O . GLU A 1 270 ? 6.035 0.010 12.146 1.00 78.75 270 GLU A O 1
ATOM 2275 N N . GLY A 1 271 ? 8.198 0.499 12.429 1.00 72.31 271 GLY A N 1
ATOM 2276 C CA . GLY A 1 271 ? 8.513 -0.750 13.130 1.00 72.31 271 GLY A CA 1
ATOM 2277 C C . GLY A 1 271 ? 8.434 -2.014 12.265 1.00 72.31 271 GLY A C 1
ATOM 2278 O O . GLY A 1 271 ? 8.661 -3.100 12.781 1.00 72.31 271 GLY A O 1
ATOM 2279 N N . MET A 1 272 ? 8.143 -1.895 10.964 1.00 75.12 272 MET A N 1
ATOM 2280 C CA . MET A 1 272 ? 8.241 -3.017 10.033 1.00 75.12 272 MET A CA 1
ATOM 2281 C C . MET A 1 272 ? 9.700 -3.292 9.704 1.00 75.12 272 MET A C 1
ATOM 2283 O O . MET A 1 272 ? 10.448 -2.394 9.305 1.00 75.12 272 MET A O 1
ATOM 2287 N N . GLU A 1 273 ? 10.086 -4.552 9.819 1.00 66.19 273 GLU A N 1
ATOM 2288 C CA . GLU A 1 273 ? 11.452 -4.972 9.554 1.00 66.19 273 GLU A CA 1
ATOM 2289 C C . GLU A 1 273 ? 11.820 -4.799 8.088 1.00 66.19 273 GLU A C 1
ATOM 2291 O O . GLU A 1 273 ? 11.013 -4.965 7.160 1.00 66.19 273 GLU A O 1
ATOM 2296 N N . MET A 1 274 ? 13.095 -4.475 7.899 1.00 63.53 274 MET A N 1
ATOM 2297 C CA . MET A 1 274 ? 13.708 -4.386 6.590 1.00 63.53 274 MET A CA 1
ATOM 2298 C C . MET A 1 274 ? 14.569 -5.613 6.347 1.00 63.53 274 MET A C 1
ATOM 2300 O O . MET A 1 274 ? 15.428 -5.957 7.155 1.00 63.53 274 MET A O 1
ATOM 2304 N N . TRP A 1 275 ? 14.377 -6.210 5.180 1.00 60.69 275 TRP A N 1
ATOM 2305 C CA . TRP A 1 275 ? 15.158 -7.343 4.718 1.00 60.69 275 TRP A CA 1
ATOM 2306 C C . TRP A 1 275 ? 16.282 -6.820 3.832 1.00 60.69 275 TRP A C 1
ATOM 2308 O O . TRP A 1 275 ? 16.034 -6.111 2.860 1.00 60.69 275 TRP A O 1
ATOM 2318 N N . LEU A 1 276 ? 17.534 -7.120 4.173 1.00 58.78 276 LEU A N 1
ATOM 2319 C CA . LEU A 1 276 ? 18.689 -6.772 3.340 1.00 58.78 276 LEU A CA 1
ATOM 2320 C C . LEU A 1 276 ? 19.330 -8.056 2.811 1.00 58.78 276 LEU A C 1
ATOM 2322 O O . LEU A 1 276 ? 19.436 -9.005 3.590 1.00 58.78 276 LEU A O 1
ATOM 2326 N N . PRO A 1 277 ? 19.816 -8.100 1.553 1.00 57.88 277 PRO A N 1
ATOM 2327 C CA . PRO A 1 277 ? 20.592 -9.248 1.075 1.00 57.88 277 PRO A CA 1
ATOM 2328 C C . PRO A 1 277 ? 21.775 -9.482 2.003 1.00 57.88 277 PRO A C 1
ATOM 2330 O O . PRO A 1 277 ? 22.215 -8.527 2.619 1.00 57.88 277 PRO A O 1
ATOM 2333 N N . ILE A 1 278 ? 22.347 -10.670 2.085 1.00 54.78 278 ILE A N 1
ATOM 2334 C CA . ILE A 1 278 ? 23.595 -11.003 2.772 1.00 54.78 278 ILE A CA 1
ATOM 2335 C C . ILE A 1 278 ? 24.670 -11.164 1.694 1.00 54.78 278 ILE A C 1
ATOM 2337 O O . ILE A 1 278 ? 24.393 -11.635 0.593 1.00 54.78 278 ILE A O 1
ATOM 2341 N N . GLU A 1 279 ? 25.904 -10.756 1.990 1.00 46.69 279 GLU A N 1
ATOM 2342 C CA . GLU A 1 279 ? 27.050 -11.096 1.143 1.00 46.69 279 GLU A CA 1
ATOM 2343 C C . GLU A 1 279 ? 27.453 -12.556 1.391 1.00 46.69 279 GLU A C 1
ATOM 2345 O O . GLU A 1 279 ? 27.819 -12.911 2.511 1.00 46.69 279 GLU A O 1
ATOM 2350 N N . HIS A 1 280 ? 27.444 -13.388 0.349 1.00 43.91 280 HIS A N 1
ATOM 2351 C CA . HIS A 1 280 ? 28.279 -14.590 0.306 1.00 43.91 280 HIS A CA 1
ATOM 2352 C C . HIS A 1 280 ? 29.545 -14.307 -0.518 1.00 43.91 280 HIS A C 1
ATOM 2354 O O . HIS A 1 280 ? 29.508 -13.518 -1.463 1.00 43.91 280 HIS A O 1
ATOM 2360 N N . ARG A 1 281 ? 30.672 -14.917 -0.110 1.00 36.69 281 ARG A N 1
ATOM 2361 C CA . ARG A 1 281 ? 32.031 -14.654 -0.630 1.00 36.69 281 ARG A CA 1
ATOM 2362 C C . ARG A 1 281 ? 32.123 -14.665 -2.162 1.00 36.69 281 ARG A C 1
ATOM 2364 O O . ARG A 1 281 ? 31.489 -15.466 -2.840 1.00 36.69 281 ARG A O 1
ATOM 2371 N N . GLU A 1 282 ? 32.986 -13.769 -2.629 1.00 35.72 282 GLU A N 1
ATOM 2372 C CA . GLU A 1 282 ? 33.262 -13.335 -3.998 1.00 35.72 282 GLU A CA 1
ATOM 2373 C C . GLU A 1 282 ? 33.311 -14.432 -5.074 1.00 35.72 282 GLU A C 1
ATOM 2375 O O . GLU A 1 282 ? 33.893 -15.503 -4.896 1.00 35.72 282 GLU A O 1
ATOM 2380 N N . ARG A 1 283 ? 32.790 -14.085 -6.260 1.00 34.66 283 ARG A N 1
ATOM 2381 C CA . ARG A 1 283 ? 33.178 -14.710 -7.529 1.00 34.66 283 ARG A CA 1
ATOM 2382 C C . ARG A 1 283 ? 34.638 -14.364 -7.821 1.00 34.66 283 ARG A C 1
ATOM 2384 O O . ARG A 1 283 ? 34.956 -13.206 -8.078 1.00 34.66 283 ARG A O 1
ATOM 2391 N N . SER A 1 284 ? 35.499 -15.369 -7.893 1.00 32.91 284 SER A N 1
ATOM 2392 C CA . SER A 1 284 ? 36.686 -15.292 -8.736 1.00 32.91 284 SER A CA 1
ATOM 2393 C C . SER A 1 284 ? 36.275 -15.489 -10.205 1.00 32.91 284 SER A C 1
ATOM 2395 O O . SER A 1 284 ? 35.540 -16.415 -10.539 1.00 32.91 284 SER A O 1
ATOM 2397 N N . SER A 1 285 ? 36.808 -14.625 -11.074 1.00 36.44 285 SER A N 1
ATOM 2398 C CA . SER A 1 285 ? 36.852 -14.678 -12.550 1.00 36.44 285 SER A CA 1
ATOM 2399 C C . SER A 1 285 ? 35.769 -13.946 -13.377 1.00 36.44 285 SER A C 1
ATOM 2401 O O . SER A 1 285 ? 34.561 -14.088 -13.200 1.00 36.44 285 SER A O 1
ATOM 2403 N N . ASN A 1 286 ? 36.287 -13.137 -14.314 1.00 38.94 286 ASN A N 1
ATOM 2404 C CA . ASN A 1 286 ? 35.621 -12.279 -15.297 1.00 38.94 286 ASN A CA 1
ATOM 2405 C C . ASN A 1 286 ? 34.901 -13.082 -16.399 1.00 38.94 286 ASN A C 1
ATOM 2407 O O . ASN A 1 286 ? 35.449 -13.258 -17.488 1.00 38.94 286 ASN A O 1
ATOM 2411 N N . GLN A 1 287 ? 33.658 -13.504 -16.170 1.00 34.28 287 GLN A N 1
ATOM 2412 C CA . GLN A 1 287 ? 32.749 -13.884 -17.260 1.00 34.28 287 GLN A CA 1
ATOM 2413 C C . GLN A 1 287 ? 31.338 -13.302 -17.050 1.00 34.28 287 GLN A C 1
ATOM 2415 O O . GLN A 1 287 ? 30.864 -13.244 -15.908 1.00 34.28 287 GLN A O 1
ATOM 2420 N N . PRO A 1 288 ? 30.662 -12.841 -18.125 1.00 36.66 288 PRO A N 1
ATOM 2421 C CA . PRO A 1 288 ? 29.316 -12.282 -18.037 1.00 36.66 288 PRO A CA 1
ATOM 2422 C C . PRO A 1 288 ? 28.330 -13.361 -17.575 1.00 36.66 288 PRO A C 1
ATOM 2424 O O . PRO A 1 288 ? 28.171 -14.392 -18.223 1.00 36.66 288 PRO A O 1
ATOM 2427 N N . ALA A 1 289 ? 27.680 -13.124 -16.433 1.00 38.75 289 ALA A N 1
ATOM 2428 C CA . ALA A 1 289 ? 26.770 -14.088 -15.825 1.00 38.75 289 ALA A CA 1
ATOM 2429 C C . ALA A 1 289 ? 25.484 -14.231 -16.646 1.00 38.75 289 ALA A C 1
ATOM 2431 O O . ALA A 1 289 ? 24.801 -13.235 -16.900 1.00 38.75 289 ALA A O 1
ATOM 2432 N N . THR A 1 290 ? 25.099 -15.458 -16.992 1.00 43.25 290 THR A N 1
ATOM 2433 C CA . THR A 1 290 ? 23.770 -15.715 -17.568 1.00 43.25 290 THR A CA 1
ATOM 2434 C C . THR A 1 290 ? 22.676 -15.539 -16.504 1.00 43.25 290 THR A C 1
ATOM 2436 O O . THR A 1 290 ? 22.934 -15.625 -15.299 1.00 43.25 290 THR A O 1
ATOM 2439 N N . LEU A 1 291 ? 21.424 -15.317 -16.930 1.00 36.75 291 LEU A N 1
ATOM 2440 C CA . LEU A 1 291 ? 20.257 -15.161 -16.040 1.00 36.75 291 LEU A CA 1
ATOM 2441 C C . LEU A 1 291 ? 20.097 -16.342 -15.052 1.00 36.75 291 LEU A C 1
ATOM 2443 O O . LEU A 1 291 ? 19.580 -16.174 -13.949 1.00 36.75 291 LEU A O 1
ATOM 2447 N N . PHE A 1 292 ? 20.600 -17.525 -15.422 1.00 34.97 292 PHE A N 1
ATOM 2448 C CA . PHE A 1 292 ? 20.587 -18.739 -14.604 1.00 34.97 292 PHE A CA 1
ATOM 2449 C C . PHE A 1 292 ? 21.637 -18.754 -13.485 1.00 34.97 292 PHE A C 1
ATOM 2451 O O . PHE A 1 292 ? 21.422 -19.405 -12.464 1.00 34.97 292 PHE A O 1
ATOM 2458 N N . GLU A 1 293 ? 22.740 -18.016 -13.615 1.00 36.34 293 GLU A N 1
ATOM 2459 C CA . GLU A 1 293 ? 23.821 -18.002 -12.621 1.00 36.34 293 GLU A CA 1
ATOM 2460 C C . GLU A 1 293 ? 23.596 -16.999 -11.482 1.00 36.34 293 GLU A C 1
ATOM 2462 O O . GLU A 1 293 ? 24.176 -17.146 -10.406 1.00 36.34 293 GLU A O 1
ATOM 2467 N N . LYS A 1 294 ? 22.703 -16.019 -11.673 1.00 41.19 294 LYS A N 1
ATOM 2468 C CA . LYS A 1 294 ? 22.253 -15.105 -10.607 1.00 41.19 294 LYS A CA 1
ATOM 2469 C C . LYS A 1 294 ? 21.413 -15.813 -9.529 1.00 41.19 294 LYS A C 1
ATOM 2471 O O . LYS A 1 294 ? 21.250 -15.276 -8.439 1.00 41.19 294 LYS A O 1
ATOM 2476 N N . ARG A 1 295 ? 20.939 -17.042 -9.799 1.00 41.03 295 ARG A N 1
ATOM 2477 C CA . ARG A 1 295 ? 20.084 -17.856 -8.911 1.00 41.03 295 ARG A CA 1
ATOM 2478 C C . ARG A 1 295 ? 20.743 -18.317 -7.598 1.00 41.03 295 ARG A C 1
ATOM 2480 O O . ARG A 1 295 ? 20.038 -18.858 -6.759 1.00 41.03 295 ARG A O 1
ATOM 2487 N N . ARG A 1 296 ? 2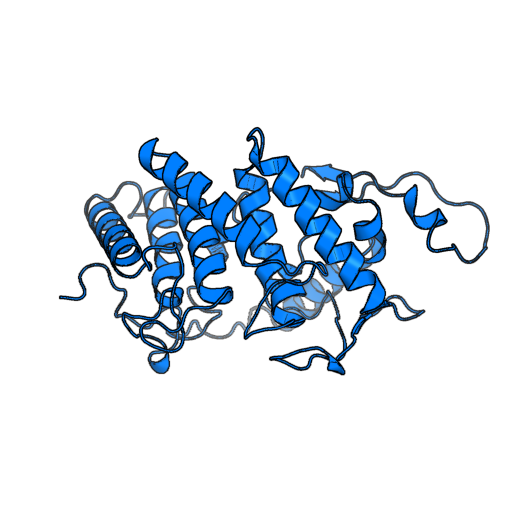2.064 -18.171 -7.411 1.00 37.81 296 ARG A N 1
ATOM 2488 C CA . ARG A 1 296 ? 22.804 -18.759 -6.265 1.00 37.81 296 ARG A CA 1
ATOM 2489 C C . ARG A 1 296 ? 23.415 -17.749 -5.277 1.00 37.81 296 ARG A C 1
ATOM 2491 O O . ARG A 1 296 ? 24.233 -18.151 -4.457 1.00 37.81 296 ARG A O 1
ATOM 2498 N N . LEU A 1 297 ? 23.091 -16.455 -5.365 1.00 40.47 297 LEU A N 1
ATOM 2499 C CA . LEU A 1 297 ? 23.935 -15.397 -4.777 1.00 40.47 297 LEU A CA 1
ATOM 2500 C C . LEU A 1 297 ? 23.360 -14.626 -3.577 1.00 40.47 297 LEU A C 1
ATOM 2502 O O . LEU A 1 297 ? 24.062 -13.764 -3.054 1.00 40.47 297 LEU A O 1
ATOM 2506 N N . TYR A 1 298 ? 22.136 -14.897 -3.119 1.00 46.50 298 TYR A N 1
ATOM 2507 C CA . TYR A 1 298 ? 21.464 -13.995 -2.177 1.00 46.50 298 TYR A CA 1
ATOM 2508 C C . TYR A 1 298 ? 20.736 -14.760 -1.063 1.00 46.50 298 TYR A C 1
ATOM 2510 O O . TYR A 1 298 ? 19.771 -15.468 -1.319 1.00 46.50 298 TYR A O 1
ATOM 2518 N N . SER A 1 299 ? 21.188 -14.596 0.179 1.00 49.44 299 SER A N 1
ATOM 2519 C CA . SER A 1 299 ? 20.393 -14.846 1.396 1.00 49.44 299 SER A CA 1
ATOM 2520 C C . SER A 1 299 ? 19.952 -13.500 1.989 1.00 49.44 299 SER A C 1
ATOM 2522 O O . SER A 1 299 ? 20.499 -12.481 1.582 1.00 49.44 299 SER A O 1
ATOM 2524 N N . TYR A 1 300 ? 18.970 -13.433 2.895 1.00 50.72 300 TYR A N 1
ATOM 2525 C CA . TYR A 1 300 ? 18.522 -12.167 3.507 1.00 50.72 300 TYR A CA 1
ATOM 2526 C C . TYR A 1 300 ? 18.614 -12.200 5.034 1.00 50.72 300 TYR A C 1
ATOM 2528 O O . TYR A 1 300 ? 18.491 -13.252 5.651 1.00 50.72 300 TYR A O 1
ATOM 2536 N N . GLN A 1 301 ? 18.858 -11.037 5.643 1.00 44.88 301 GLN A N 1
ATOM 2537 C CA . GLN A 1 301 ? 18.852 -10.856 7.095 1.00 44.88 301 GLN A CA 1
ATOM 2538 C C . GLN A 1 301 ? 17.800 -9.828 7.507 1.00 44.88 301 GLN A C 1
ATOM 2540 O O . GLN A 1 301 ? 17.738 -8.729 6.942 1.00 44.88 301 GLN A O 1
ATOM 2545 N N . LYS A 1 302 ? 17.029 -10.209 8.527 1.00 48.16 302 LYS A N 1
ATOM 2546 C CA . LYS A 1 302 ? 16.154 -9.359 9.336 1.00 48.16 302 LYS A CA 1
ATOM 2547 C C . LYS A 1 302 ? 17.023 -8.362 10.114 1.00 48.16 302 LYS A C 1
ATOM 2549 O O . LYS A 1 302 ? 18.037 -8.757 10.695 1.00 48.16 302 LYS A O 1
ATOM 2554 N N . ARG A 1 303 ? 16.689 -7.074 10.031 1.00 47.38 303 ARG A N 1
ATOM 2555 C CA . ARG A 1 303 ? 17.315 -6.001 10.818 1.00 47.38 303 ARG A CA 1
ATOM 2556 C C . ARG A 1 303 ? 16.494 -5.684 12.047 1.00 47.38 303 ARG A C 1
ATOM 2558 O O . ARG A 1 303 ? 15.261 -5.597 11.882 1.00 47.38 303 ARG A O 1
#

Radius of gyration: 20.43 Å; chains: 1; bounding box: 62×44×52 Å

Foldseek 3Di:
DLFLQDCFQFQAANVQRDLQALVSLLCLLVLLCLCLDDDPPRPNPVPVVSVVSSVRNVVSSVVSADPLQFGDRPDRPHGFLVSSLSNLLSLLLSQVSVVDDPVSVVVSVSSLVSNLPPAADPQLAGDGVHFHDDVCVLAVVLLSLLSVCVSCVVHPCNVSSLVSVQSNLVSQVVFWDADPVRQKIAGNLVGHDPDSDGIDGQLPDPQPSSVADRPSCQVHLSSLVVDDAPVVSVVSVVVVVVVQVVCPPVDDDADGNHNVHSHSSVSSCPPRWGKHWDADDDDDDDDDDDSVRSSPGTDIDTD